Protein 3VP5 (pdb70)

InterPro domains:
  IPR001647 DNA-binding HTH domain, TetR-type [PS50977] (11-71)
  IPR009057 Homedomain-like superfamily [SSF46689] (12-74)
  IPR049443 Tetracyclin repressor YgfC-like, C-terminal domain [PF21626] (85-179)

CATH classification: 1.10.357.10

Sequence (185 aa):
PKSTYFSLSDEKRNRVYDACLNEFQTHSFHEAKIMHIVKALDIPRGSFYQYFEDLKDAYFYVLSQETLEIHDLFFNLLKDNSIEESLDKYKYLLLENLIDSPQYKLYKYRRFLDWTYELERDWKPQSSATVPASENDNPISQVLKSVVHNLVYRLFSENWTEKTFIENYDKEIKLVTEGLLNYITD

Solvent-accessible surface area: 10829 Å² total; per-residue (Å²): 42,83,90,60,2,104,93,26,71,89,141,88,57,70,124,3,30,85,13,0,26,76,8,1,22,74,48,7,50,166,95,4,97,15,114,61,2,12,178,68,6,132,32,100,119,48,23,3,86,101,13,3,124,48,22,63,19,0,5,9,38,1,2,26,63,13,28,71,108,22,34,49,48,16,24,80,28,51,152,125,35,67,72,112,79,0,7,60,87,14,6,108,44,2,28,111,53,2,33,118,27,87,24,39,111,1,10,59,38,54,57,67,68,49,63,163,89,15,62,115,43,38,117,101,93,42,92,76,20,42,52,98,85,42,84,124,32,103,98,13,73,75,15,100,63,32,17,73,67,0,11,96,49,0,2,59,107,100,34,60,74,137,43,0,34,99,28,2,60,134,42,12,124,57,45,62,56,25,109,147,76,104,123,114,130

Nearest PDB structures (foldseek):
  3vp5-assembly1_A-2  TM=1.005E+00  e=3.342E-25  Lactococcus lactis subsp. lactis Il1403
  3vox-assembly2_D  TM=7.957E-01  e=2.455E-20  Lactococcus lactis subsp. lactis Il1403
  3vox-assembly2_C  TM=8.276E-01  e=9.148E-20  Lactococcus lactis subsp. lactis Il1403
  3vok-assembly1_A-2  TM=7.990E-01  e=1.167E-19  Lactococcus lactis subsp. lactis Il1403
  3vox-assembly1_A  TM=7.934E-01  e=2.308E-19  Lactococcus lactis subsp. lactis Il1403

Structure (mmCIF, N/CA/C/O backbone):
data_3VP5
#
_entry.id   3VP5
#
_cell.length_a   48.140
_cell.length_b   51.998
_cell.length_c   87.477
_cell.angle_alpha   90.00
_cell.angle_beta   90.00
_cell.angle_gamma   90.00
#
_symmetry.space_group_name_H-M   'P 2 2 21'
#
loop_
_entity.id
_entity.type
_entity.pdbx_description
1 polymer 'Transcriptional regulator'
2 non-polymer 'PROTOPORPHYRIN IX CONTAINING FE'
3 non-polymer 'CACODYLATE ION'
4 water water
#
loop_
_atom_site.group_PDB
_a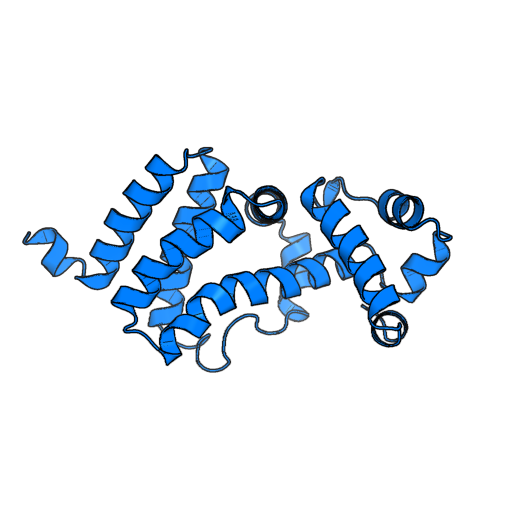tom_site.id
_atom_site.type_symbol
_atom_site.label_atom_id
_atom_site.label_alt_id
_atom_site.label_comp_id
_atom_site.label_asym_id
_atom_site.label_entity_id
_atom_site.label_seq_id
_atom_site.pdbx_PDB_ins_code
_atom_site.Cartn_x
_atom_site.Cartn_y
_atom_site.Cartn_z
_atom_site.occupancy
_atom_site.B_iso_or_equiv
_atom_site.auth_seq_id
_atom_site.auth_comp_id
_atom_site.auth_asym_id
_atom_site.auth_atom_id
_atom_site.pdbx_PDB_model_num
ATOM 1 N N . PRO A 1 2 ? 22.224 26.284 25.739 1.00 44.94 2 PRO A N 1
ATOM 2 C CA . PRO A 1 2 ? 22.826 27.421 26.463 1.00 46.14 2 PRO A CA 1
ATOM 3 C C . PRO A 1 2 ? 24.143 27.761 25.799 1.00 52.05 2 PRO A C 1
ATOM 4 O O . PRO A 1 2 ? 24.590 26.993 24.939 1.00 52.60 2 PRO A O 1
ATOM 8 N N . LYS A 1 3 ? 24.747 28.872 26.197 1.00 50.87 3 LYS A N 1
ATOM 9 C CA . LYS A 1 3 ? 25.972 29.373 25.595 1.00 50.71 3 LYS A CA 1
ATOM 10 C C . LYS A 1 3 ? 27.186 28.777 26.248 1.00 51.10 3 LYS A C 1
ATOM 11 O O . LYS A 1 3 ? 27.112 28.292 27.362 1.00 51.66 3 LYS A O 1
ATOM 17 N 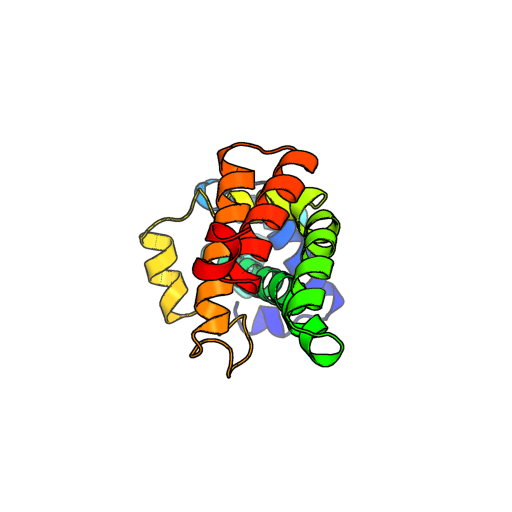N . SER A 1 4 ? 28.314 28.881 25.567 1.00 51.33 4 SER A N 1
ATOM 18 C CA . SER A 1 4 ? 29.579 28.361 26.051 1.00 51.72 4 SER A CA 1
ATOM 19 C C . SER A 1 4 ? 29.886 28.755 27.492 1.00 55.54 4 SER A C 1
ATOM 20 O O . SER A 1 4 ? 30.362 27.923 28.268 1.00 55.85 4 SER A O 1
ATOM 23 N N . THR A 1 5 ? 29.628 30.013 27.851 1.00 45.54 5 THR A N 1
ATOM 24 C CA . THR A 1 5 ? 29.927 30.464 29.219 1.00 50.07 5 THR A CA 1
ATOM 25 C C . THR A 1 5 ? 29.112 29.710 30.281 1.00 46.09 5 THR A C 1
ATOM 26 O O . THR A 1 5 ? 29.581 29.501 31.407 1.00 46.00 5 THR A O 1
ATOM 30 N N . TYR A 1 6 ? 27.897 29.288 29.941 1.00 48.57 6 TYR A N 1
ATOM 31 C CA . TYR A 1 6 ? 27.148 28.437 30.876 1.00 44.62 6 TYR A CA 1
ATOM 32 C C . TYR A 1 6 ? 27.881 27.129 31.126 1.00 46.14 6 TYR A C 1
ATOM 33 O O . TYR A 1 6 ? 28.011 26.675 32.256 1.00 41.05 6 TYR A O 1
ATOM 42 N N . PHE A 1 7 ? 28.333 26.497 30.054 1.00 51.55 7 PHE A N 1
ATOM 43 C CA . PHE A 1 7 ? 29.008 25.215 30.186 1.00 44.78 7 PHE A CA 1
ATOM 44 C C . PHE A 1 7 ? 30.386 25.348 30.822 1.00 50.40 7 PHE A C 1
ATOM 45 O O . PHE A 1 7 ? 30.922 24.370 31.341 1.00 50.01 7 PHE A O 1
ATOM 53 N N . SER A 1 8 ? 30.963 26.552 30.797 1.00 50.21 8 SER A N 1
ATOM 54 C CA . SER A 1 8 ? 32.296 26.698 31.358 1.00 47.94 8 SER A CA 1
ATOM 55 C C . SER A 1 8 ? 32.295 27.055 32.846 1.00 51.03 8 SER A C 1
ATOM 56 O O . SER A 1 8 ? 33.350 27.235 33.452 1.00 55.56 8 SER A O 1
ATOM 59 N N . LEU A 1 9 ? 31.099 27.145 33.419 1.00 45.38 9 LEU A N 1
ATOM 60 C CA . LEU A 1 9 ? 30.923 27.389 34.844 1.00 47.51 9 LEU A CA 1
ATOM 61 C C . LEU A 1 9 ? 31.445 26.184 35.641 1.00 48.25 9 LEU A C 1
ATOM 62 O O . LEU A 1 9 ? 31.509 25.074 35.111 1.00 44.15 9 LEU A O 1
ATOM 67 N N . SER A 1 10 ? 31.794 26.395 36.913 1.00 47.54 10 SER A N 1
ATOM 68 C CA . SER A 1 10 ? 32.189 25.287 37.770 1.00 48.20 10 SER A CA 1
ATOM 69 C C . SER A 1 10 ? 30.947 24.445 37.995 1.00 50.55 10 SER A C 1
ATOM 70 O O . SER A 1 10 ? 29.826 24.969 37.902 1.00 46.33 10 SER A O 1
ATOM 73 N N . ASP A 1 11 ? 31.135 23.151 38.268 1.00 52.42 11 ASP A N 1
ATOM 74 C CA . ASP A 1 11 ? 30.003 22.254 38.525 1.00 47.79 11 ASP A CA 1
ATOM 75 C C . ASP A 1 11 ? 29.048 22.891 39.523 1.00 47.30 11 ASP A C 1
ATOM 76 O O . ASP A 1 11 ? 27.835 22.866 39.348 1.00 50.58 11 ASP A O 1
ATOM 81 N N . GLU A 1 12 ? 29.614 23.490 40.556 1.00 42.57 12 GLU A N 1
ATOM 82 C CA . GLU A 1 12 ? 28.794 23.968 41.666 1.00 44.83 12 GLU A CA 1
ATOM 83 C C . GLU A 1 12 ? 28.003 25.171 41.220 1.00 44.42 12 GLU A C 1
ATOM 84 O O . GLU A 1 12 ? 26.816 25.299 41.531 1.00 41.71 12 GLU A O 1
ATOM 90 N N . LYS A 1 13 ? 28.649 26.044 40.448 1.00 43.13 13 LYS A N 1
ATOM 91 C CA . LYS A 1 13 ? 27.973 27.255 40.013 1.00 42.71 13 LYS A CA 1
ATOM 92 C C . LYS A 1 13 ? 26.971 26.950 38.904 1.00 42.71 13 LYS A C 1
ATOM 93 O O . LYS A 1 13 ? 25.870 27.519 38.864 1.00 38.80 13 LYS A O 1
ATOM 99 N N . ARG A 1 14 ? 27.363 26.054 37.997 1.00 41.17 14 ARG A N 1
ATOM 100 C CA . ARG A 1 14 ? 26.493 25.664 36.900 1.00 41.96 14 ARG A CA 1
ATOM 101 C C . ARG A 1 14 ? 25.276 24.936 37.485 1.00 39.70 14 ARG A C 1
ATOM 102 O O . ARG A 1 14 ? 24.142 25.217 37.100 1.00 36.73 14 ARG A O 1
ATOM 110 N N . ASN A 1 15 ? 25.503 24.028 38.446 1.00 35.09 15 ASN A N 1
ATOM 111 C CA . ASN A 1 15 ? 24.381 23.326 39.076 1.00 40.95 15 ASN A CA 1
ATOM 112 C C . ASN A 1 15 ? 23.400 24.251 39.816 1.00 43.96 15 ASN A C 1
ATOM 113 O O . ASN A 1 15 ? 22.175 24.078 39.716 1.00 35.39 15 ASN A O 1
ATOM 118 N N . ARG A 1 16 ? 23.939 25.244 40.524 1.00 38.96 16 ARG A N 1
ATOM 119 C CA . ARG A 1 16 ? 23.080 26.290 41.108 1.00 34.90 16 ARG A CA 1
ATOM 120 C C . ARG A 1 16 ? 22.216 27.026 40.073 1.00 32.44 16 ARG A C 1
ATOM 121 O O . ARG A 1 16 ? 21.018 27.214 40.295 1.00 34.34 16 ARG A O 1
ATOM 129 N N . VAL A 1 17 ? 22.822 27.441 38.954 1.00 29.27 17 VAL A N 1
ATOM 130 C CA . VAL A 1 17 ? 22.100 28.137 37.905 1.00 33.38 17 VAL A CA 1
ATOM 131 C C . VAL A 1 17 ? 21.037 27.231 37.324 1.00 38.94 17 VAL A C 1
ATOM 132 O O . VAL A 1 17 ? 19.884 27.633 37.144 1.00 35.56 17 VAL A O 1
ATOM 136 N N . TYR A 1 18 ? 21.423 25.983 37.068 1.00 37.10 18 TYR A N 1
ATOM 137 C CA . TYR A 1 18 ? 20.462 25.022 36.529 1.00 33.93 18 TYR A CA 1
ATOM 138 C C . TYR A 1 18 ? 19.272 24.813 37.479 1.00 34.56 18 TYR A C 1
ATOM 139 O O . TYR A 1 18 ? 18.119 24.853 37.042 1.00 36.52 18 TYR A O 1
ATOM 148 N N . ASP A 1 19 ? 19.558 24.602 38.769 1.00 34.07 19 ASP A N 1
ATOM 149 C CA . ASP A 1 19 ? 18.506 24.429 39.780 1.00 41.64 19 ASP A CA 1
ATOM 150 C C . ASP A 1 19 ? 17.515 25.611 39.773 1.00 41.74 19 ASP A C 1
ATOM 151 O O . ASP A 1 19 ? 16.305 25.384 39.924 1.00 36.25 19 ASP A O 1
ATOM 156 N N . ALA A 1 20 ? 18.019 26.855 39.622 1.00 38.47 20 ALA A N 1
ATOM 157 C CA . ALA A 1 20 ? 17.135 28.038 39.673 1.00 32.66 20 ALA A CA 1
ATOM 158 C C . ALA A 1 20 ? 16.260 28.062 38.428 1.00 34.49 20 ALA A C 1
ATOM 159 O O . ALA A 1 20 ? 15.084 28.394 38.508 1.00 34.77 20 ALA A O 1
ATOM 161 N N . CYS A 1 21 ? 16.834 27.676 37.291 1.00 37.67 21 CYS A N 1
ATOM 162 C CA . CYS A 1 21 ? 16.084 27.599 36.042 1.00 35.11 21 CYS A CA 1
ATOM 163 C C . CYS A 1 21 ? 15.060 26.486 36.153 1.00 39.49 21 CYS A C 1
ATOM 164 O O . CYS A 1 21 ? 13.893 26.683 35.847 1.00 33.92 21 CYS A O 1
ATOM 167 N N . LEU A 1 22 ? 15.504 25.313 36.624 1.00 35.09 22 LEU A N 1
ATOM 168 C CA . LEU A 1 22 ? 14.557 24.218 36.867 1.00 36.70 22 LEU A CA 1
ATOM 169 C C . LEU A 1 22 ? 13.445 24.651 37.809 1.00 38.68 22 LEU A C 1
ATOM 170 O O . LEU A 1 22 ? 12.266 24.436 37.533 1.00 40.71 22 LEU A O 1
ATOM 175 N N . ASN A 1 23 ? 13.813 25.271 38.932 1.00 35.03 23 ASN A N 1
ATOM 176 C CA . ASN A 1 23 ? 12.792 25.679 39.859 1.00 36.16 23 ASN A CA 1
ATOM 177 C C . ASN A 1 23 ? 11.781 26.691 39.247 1.00 37.33 23 ASN A C 1
ATOM 178 O O . ASN A 1 23 ? 10.604 26.675 39.579 1.00 40.07 23 ASN A O 1
ATOM 183 N N . GLU A 1 24 ? 12.249 27.583 38.374 1.00 38.12 24 GLU A N 1
ATOM 184 C CA . GLU A 1 24 ? 11.333 28.534 37.738 1.00 30.00 24 GLU A CA 1
ATOM 185 C C . GLU A 1 24 ? 10.332 27.758 36.862 1.00 32.67 24 GLU A C 1
ATOM 186 O O . GLU A 1 24 ? 9.105 27.971 36.905 1.00 37.45 24 GLU A O 1
ATOM 192 N N . PHE A 1 25 ? 10.845 26.791 36.105 1.00 36.27 25 PHE A N 1
ATOM 193 C CA . PHE A 1 25 ? 9.959 26.018 35.259 1.00 36.40 25 PHE A CA 1
ATOM 194 C C . PHE A 1 25 ? 9.076 24.962 35.994 1.00 41.66 25 PHE A C 1
ATOM 195 O O . PHE A 1 25 ? 8.092 24.481 35.417 1.00 42.14 25 PHE A O 1
ATOM 203 N N . GLN A 1 26 ? 9.411 24.603 37.241 1.00 41.50 26 GLN A N 1
ATOM 204 C CA . GLN A 1 26 ? 8.521 23.758 38.052 1.00 43.78 26 GLN A CA 1
ATOM 205 C C . GLN A 1 26 ? 7.350 24.566 38.606 1.00 41.84 26 GLN A C 1
ATOM 206 O O . GLN A 1 26 ? 6.345 24.014 39.030 1.00 42.87 26 GLN A O 1
ATOM 212 N N . THR A 1 27 ? 7.472 25.888 38.597 1.00 37.09 27 THR A N 1
ATOM 213 C CA . THR A 1 27 ? 6.465 26.694 39.259 1.00 47.24 27 THR A CA 1
ATOM 214 C C . THR A 1 27 ? 5.770 27.681 38.322 1.00 41.83 27 THR A C 1
ATOM 215 O O . THR A 1 27 ? 4.862 28.389 38.741 1.00 44.08 27 THR A O 1
ATOM 219 N N . HIS A 1 28 ? 6.175 27.705 37.053 1.00 39.45 28 HIS A N 1
ATOM 220 C CA . HIS A 1 28 ? 5.528 28.579 36.072 1.00 35.26 28 HIS A CA 1
ATOM 221 C C . HIS A 1 28 ? 5.470 27.902 34.724 1.00 35.03 28 HIS A C 1
ATOM 222 O O . HIS A 1 28 ? 6.428 27.249 34.343 1.00 43.53 28 HIS A O 1
ATOM 229 N N . SER A 1 29 ? 4.379 28.081 33.979 1.00 52.73 29 SER A N 1
ATOM 230 C CA . SER A 1 29 ? 4.379 27.727 32.548 1.00 53.44 29 SER A CA 1
ATOM 231 C C . SER A 1 29 ? 5.394 28.597 31.808 1.00 49.33 29 SER A C 1
ATOM 232 O O . SER A 1 29 ? 5.733 29.675 32.280 1.00 49.43 29 SER A O 1
ATOM 235 N N . PHE A 1 30 ? 5.890 28.154 30.657 1.00 47.12 30 PHE A N 1
ATOM 236 C CA . PHE A 1 30 ? 6.827 28.994 29.895 1.00 39.99 30 PHE A CA 1
ATOM 237 C C . PHE A 1 30 ? 6.312 30.413 29.662 1.00 43.78 30 PHE A C 1
ATOM 238 O O . PHE A 1 30 ? 7.075 31.387 29.810 1.00 46.94 30 PHE A O 1
ATOM 246 N N . HIS A 1 31 ? 5.029 30.543 29.336 1.00 42.00 31 HIS A N 1
ATOM 247 C CA . HIS A 1 31 ? 4.472 31.886 29.120 1.00 48.61 31 HIS A CA 1
ATOM 248 C C . HIS A 1 31 ? 4.537 32.751 30.370 1.00 47.04 31 HIS A C 1
ATOM 249 O O . HIS A 1 31 ? 4.622 34.009 30.272 1.00 47.70 31 HIS A O 1
ATOM 256 N N . GLU A 1 32 ? 4.487 32.115 31.539 1.00 51.25 32 GLU A N 1
ATOM 257 C CA . GLU A 1 32 ? 4.477 32.852 32.826 1.00 54.62 32 GLU A CA 1
ATOM 258 C C . GLU A 1 32 ? 5.886 33.052 33.395 1.00 48.87 32 GLU A C 1
ATOM 259 O O . GLU A 1 32 ? 6.100 33.917 34.240 1.00 45.73 32 GLU A O 1
ATOM 265 N N . ALA A 1 33 ? 6.837 32.249 32.932 1.00 44.31 33 ALA A N 1
ATOM 266 C CA . ALA A 1 33 ? 8.206 32.297 33.428 1.00 38.68 33 ALA A CA 1
ATOM 267 C C . ALA A 1 33 ? 8.881 33.598 33.060 1.00 39.58 33 ALA A C 1
ATOM 268 O O . ALA A 1 33 ? 8.573 34.200 32.007 1.00 40.51 33 ALA A O 1
ATOM 270 N N . LYS A 1 34 ? 9.810 34.045 33.909 1.00 40.96 34 LYS A N 1
ATOM 271 C CA . LYS A 1 34 ? 10.531 35.300 33.639 1.00 43.46 34 LYS A CA 1
ATOM 272 C C . LYS A 1 34 ? 12.011 35.167 33.968 1.00 38.59 34 LYS A C 1
ATOM 273 O O . LYS A 1 34 ? 12.353 34.608 34.998 1.00 43.79 34 LYS A O 1
ATOM 279 N N . ILE A 1 35 ? 12.864 35.706 33.101 1.00 43.04 35 ILE A N 1
ATOM 280 C CA . ILE A 1 35 ? 14.276 35.829 33.404 1.00 42.22 35 ILE A CA 1
ATOM 281 C C . ILE A 1 35 ? 14.487 36.544 34.747 1.00 44.49 35 ILE A C 1
ATOM 282 O O . ILE A 1 35 ? 15.302 36.113 35.558 1.00 40.99 35 ILE A O 1
ATOM 287 N N . MET A 1 36 ? 13.791 37.676 34.957 1.00 43.05 36 MET A N 1
ATOM 288 C CA . MET A 1 36 ? 13.893 38.402 36.232 1.00 43.69 36 MET A CA 1
ATOM 289 C C . MET A 1 36 ? 13.730 37.506 37.508 1.00 42.06 36 MET A C 1
ATOM 290 O O . MET A 1 36 ? 14.389 37.757 38.532 1.00 38.85 36 MET A O 1
ATOM 295 N N . HIS A 1 37 ? 12.878 36.481 37.445 1.00 43.40 37 HIS A N 1
ATOM 296 C CA . HIS A 1 37 ? 12.660 35.601 38.598 1.00 41.84 37 HIS A CA 1
ATOM 297 C C . HIS A 1 37 ? 13.928 34.812 38.889 1.00 40.21 37 HIS A C 1
ATOM 298 O O . HIS A 1 37 ? 14.350 34.653 40.030 1.00 40.65 37 HIS A O 1
ATOM 305 N N . ILE A 1 38 ? 14.520 34.292 37.823 1.00 35.58 38 ILE A N 1
ATOM 306 C CA . ILE A 1 38 ? 15.695 33.441 37.947 1.00 31.96 38 ILE A CA 1
ATOM 307 C C . ILE A 1 38 ? 16.917 34.190 38.510 1.00 39.01 38 ILE A C 1
ATOM 308 O O . ILE A 1 38 ? 17.564 33.747 39.462 1.00 39.76 38 ILE A O 1
ATOM 313 N N . VAL A 1 39 ? 17.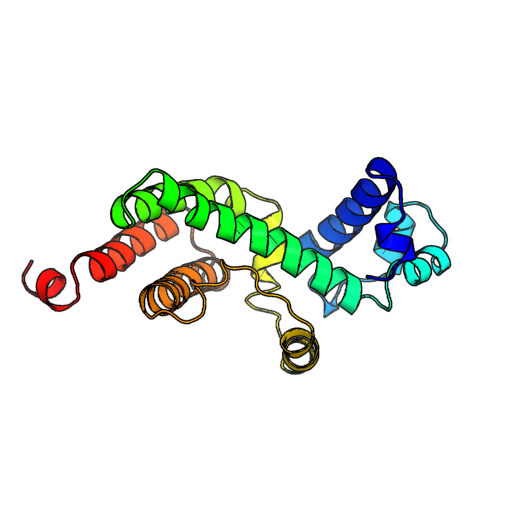206 35.354 37.951 1.00 37.57 39 VAL A N 1
ATOM 314 C CA . VAL A 1 39 ? 18.322 36.154 38.453 1.00 39.13 39 VAL A CA 1
ATOM 315 C C . VAL A 1 39 ? 18.102 36.685 39.885 1.00 38.30 39 VAL A C 1
ATOM 316 O O . VAL A 1 39 ? 19.053 36.851 40.642 1.00 40.44 39 VAL A O 1
ATOM 320 N N . LYS A 1 40 ? 16.860 36.960 40.261 1.00 39.81 40 LYS A N 1
ATOM 321 C CA . LYS A 1 40 ? 16.625 37.395 41.630 1.00 41.24 40 LYS A CA 1
ATOM 322 C C . LYS A 1 40 ? 16.844 36.198 42.584 1.00 41.43 40 LYS A C 1
ATOM 323 O O . LYS A 1 40 ? 17.395 36.367 43.668 1.00 39.01 40 LYS A O 1
ATOM 329 N N . ALA A 1 41 ? 16.412 35.013 42.184 1.00 42.96 41 ALA A N 1
ATOM 330 C CA . ALA A 1 41 ? 16.699 33.814 42.975 1.00 48.26 41 ALA A CA 1
ATOM 331 C C . ALA A 1 41 ? 18.213 33.644 43.157 1.00 44.05 41 ALA A C 1
ATOM 332 O O . ALA A 1 41 ? 18.695 33.408 44.264 1.00 43.23 41 ALA A O 1
ATOM 334 N N . LEU A 1 42 ? 18.958 33.802 42.069 1.00 37.49 42 LEU A N 1
ATOM 335 C CA . LEU A 1 42 ? 20.395 33.588 42.091 1.00 36.69 42 LEU A CA 1
ATOM 336 C C . LEU A 1 42 ? 21.141 34.770 42.666 1.00 42.60 42 LEU A C 1
ATOM 337 O O . LEU A 1 42 ? 22.323 34.654 42.992 1.00 44.14 42 LEU A O 1
ATOM 342 N N . ASP A 1 43 ? 20.447 35.904 42.764 1.00 37.16 43 ASP A N 1
ATOM 343 C CA . ASP A 1 43 ? 21.071 37.159 43.223 1.00 42.66 43 ASP A CA 1
ATOM 344 C C . ASP A 1 43 ? 22.250 37.592 42.324 1.00 49.39 43 ASP A C 1
ATOM 345 O O . ASP A 1 43 ? 23.329 37.922 42.815 1.00 50.62 43 ASP A O 1
ATOM 350 N N . ILE A 1 44 ? 22.017 37.571 41.012 1.00 51.32 44 ILE A N 1
ATOM 351 C CA . ILE A 1 44 ? 23.006 37.985 40.003 1.00 53.24 44 ILE A CA 1
ATOM 352 C C . ILE A 1 44 ? 22.366 39.031 39.114 1.00 53.26 44 ILE A C 1
ATOM 353 O O . ILE A 1 44 ? 21.142 39.072 39.022 1.00 49.34 44 ILE A O 1
ATOM 358 N N . PRO A 1 45 ? 23.185 39.894 38.466 1.00 52.19 45 PRO A N 1
ATOM 359 C CA . PRO A 1 45 ? 22.569 40.894 37.593 1.00 59.95 45 PRO A CA 1
ATOM 360 C C . PRO A 1 45 ? 21.889 40.192 36.428 1.00 54.55 45 PRO A C 1
ATOM 361 O O . PRO A 1 45 ? 22.359 39.122 35.986 1.00 51.95 45 PRO A O 1
ATOM 365 N N . ARG A 1 46 ? 20.776 40.763 35.975 1.00 55.91 46 ARG A N 1
ATOM 366 C CA . ARG A 1 46 ? 20.078 40.282 34.780 1.00 59.22 46 ARG A CA 1
ATOM 367 C C . ARG A 1 46 ? 21.031 39.956 33.625 1.00 56.43 46 ARG A C 1
ATOM 368 O O . ARG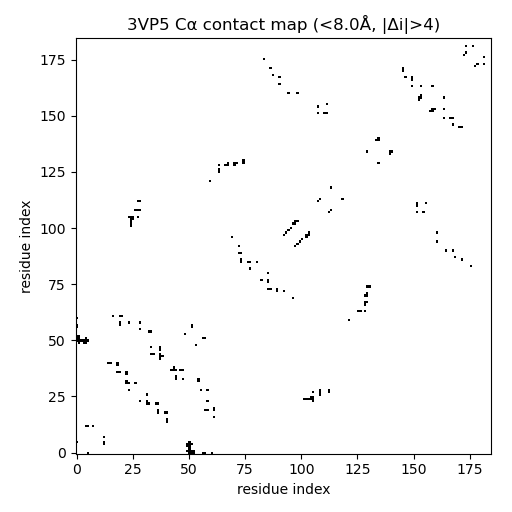 A 1 46 ? 20.900 38.906 32.975 1.00 50.36 46 ARG A O 1
ATOM 376 N N . GLY A 1 47 ? 21.976 40.865 33.377 1.00 57.83 47 GLY A N 1
ATOM 377 C CA . GLY A 1 47 ? 23.009 40.675 32.367 1.00 57.93 47 GLY A CA 1
ATOM 378 C C . GLY A 1 47 ? 23.680 39.308 32.406 1.00 52.47 47 GLY A C 1
ATOM 379 O O . GLY A 1 47 ? 23.908 38.687 31.369 1.00 53.52 47 GLY A O 1
ATOM 380 N N . SER A 1 48 ? 23.991 38.821 33.601 1.00 46.90 48 SER A N 1
ATOM 381 C CA . SER A 1 48 ? 24.580 37.470 33.747 1.00 45.89 48 SER A CA 1
ATOM 382 C C . SER A 1 48 ? 23.775 36.355 33.102 1.00 46.18 48 SER A C 1
ATOM 383 O O . SER A 1 48 ? 24.346 35.372 32.636 1.00 41.79 48 SER A O 1
ATOM 386 N N . PHE A 1 49 ? 22.454 36.485 33.115 1.00 46.55 49 PHE A N 1
ATOM 387 C CA . PHE A 1 49 ? 21.598 35.469 32.538 1.00 45.10 49 PHE A CA 1
ATOM 388 C C . PHE A 1 49 ? 21.939 35.294 31.053 1.00 44.99 49 PHE A C 1
ATOM 389 O O . PHE A 1 49 ? 21.990 34.182 30.535 1.00 41.79 49 PHE A O 1
ATOM 397 N N . TYR A 1 50 ? 22.162 36.407 30.373 1.00 43.82 50 TYR A N 1
ATOM 398 C CA . TYR A 1 50 ? 22.347 36.398 28.922 1.00 42.99 50 TYR A CA 1
ATOM 399 C C . TYR A 1 50 ? 23.750 35.933 28.545 1.00 43.95 50 TYR A C 1
ATOM 400 O O . TYR A 1 50 ? 24.041 35.710 27.387 1.00 48.11 50 TYR A O 1
ATOM 409 N N . GLN A 1 51 ? 24.631 35.823 29.531 1.00 52.22 51 GLN A N 1
ATOM 410 C CA . GLN A 1 51 ? 25.924 35.170 29.333 1.00 55.68 51 GLN A CA 1
ATOM 411 C C . GLN A 1 51 ? 25.794 33.653 29.337 1.00 48.62 51 GLN A C 1
ATOM 412 O O . GLN A 1 51 ? 26.646 32.924 28.794 1.00 49.86 51 GLN A O 1
ATOM 418 N N . TYR A 1 52 ? 24.737 33.174 29.972 1.00 41.94 52 TYR A N 1
ATOM 419 C CA . TYR A 1 52 ? 24.516 31.735 30.022 1.00 43.61 52 TYR A CA 1
ATOM 420 C C . TYR A 1 52 ? 23.550 31.228 28.955 1.00 45.03 52 TYR A C 1
ATOM 421 O O . TYR A 1 52 ? 23.673 30.090 28.492 1.00 45.84 52 TYR A O 1
ATOM 430 N N . PHE A 1 53 ? 22.566 32.051 28.598 1.00 43.84 53 PHE A N 1
ATOM 431 C CA . PHE A 1 53 ? 21.480 31.628 27.709 1.00 44.17 53 PHE A CA 1
ATOM 432 C C . PHE A 1 53 ? 21.153 32.688 26.676 1.00 46.67 53 PHE A C 1
ATOM 433 O O . PHE A 1 53 ? 21.341 33.893 26.943 1.00 46.28 53 PHE A O 1
ATOM 441 N N . GLU A 1 54 ? 20.610 32.284 25.529 1.00 37.98 54 GLU A N 1
ATOM 442 C CA . GLU A 1 54 ? 20.300 33.306 24.528 1.00 44.70 54 GLU A CA 1
ATOM 443 C C . GLU A 1 54 ? 19.101 34.081 25.027 1.00 44.02 54 GLU A C 1
ATOM 444 O O . GLU A 1 54 ? 18.979 35.289 24.813 1.00 48.92 54 GLU A O 1
ATOM 450 N N . ASP A 1 55 ? 18.187 33.358 25.667 1.00 40.62 55 ASP A N 1
ATOM 451 C CA . ASP A 1 55 ? 16.908 33.918 26.053 1.00 46.78 55 ASP A CA 1
ATOM 452 C C . ASP A 1 55 ? 16.249 32.918 26.963 1.00 47.91 55 ASP A C 1
ATOM 453 O O . ASP A 1 55 ? 16.876 31.901 27.316 1.00 44.64 55 ASP A O 1
ATOM 458 N N . LEU A 1 56 ? 14.998 33.167 27.341 1.00 43.56 56 LEU A N 1
ATOM 459 C CA . LEU A 1 56 ? 14.338 32.246 28.285 1.00 39.87 56 LEU A CA 1
ATOM 460 C C . LEU A 1 56 ? 14.140 30.872 27.676 1.00 39.49 56 LEU A C 1
ATOM 461 O O . LEU A 1 56 ? 14.318 29.829 28.350 1.00 36.02 56 LEU A O 1
ATOM 466 N N . LYS A 1 57 ? 13.773 30.890 26.392 1.00 42.55 57 LYS A N 1
ATOM 467 C CA . LYS A 1 57 ? 13.483 29.678 25.633 1.00 40.10 57 LYS A CA 1
ATOM 468 C C . LYS A 1 57 ? 14.666 28.737 25.681 1.00 34.24 57 LYS A C 1
ATOM 469 O O . LYS A 1 57 ? 14.502 27.528 25.786 1.00 36.82 57 LYS A O 1
ATOM 475 N N . ASP A 1 58 ? 15.862 29.293 25.580 1.00 42.11 58 ASP A N 1
ATOM 476 C CA . ASP A 1 58 ? 17.087 28.507 25.620 1.00 45.59 58 ASP A CA 1
ATOM 477 C C . ASP A 1 58 ? 17.178 27.693 26.935 1.00 41.69 58 ASP A C 1
ATOM 478 O O . ASP A 1 58 ? 17.393 26.477 26.929 1.00 35.94 58 ASP A O 1
ATOM 483 N N . ALA A 1 59 ? 16.974 28.376 28.055 1.00 37.84 59 ALA A N 1
ATOM 484 C CA . ALA A 1 59 ? 17.020 27.747 29.359 1.00 35.94 59 ALA A CA 1
ATOM 485 C C . ALA A 1 59 ? 15.906 26.708 29.453 1.00 35.30 59 ALA A C 1
ATOM 486 O O . ALA A 1 59 ? 16.093 25.597 29.976 1.00 33.17 59 ALA A O 1
ATOM 488 N N . TYR A 1 60 ? 14.728 27.064 28.952 1.00 36.37 60 TYR A N 1
ATOM 489 C CA . TYR A 1 60 ? 13.602 26.150 29.038 1.00 37.04 60 TYR A CA 1
ATOM 490 C C . TYR A 1 60 ? 13.882 24.846 28.283 1.00 43.87 60 TYR A C 1
ATOM 491 O O . TYR A 1 60 ? 13.676 23.717 28.791 1.00 33.90 60 TYR A O 1
ATOM 500 N N . PHE A 1 61 ? 14.365 25.001 27.057 1.00 43.44 61 PHE A N 1
ATOM 501 C CA . PHE A 1 61 ? 14.657 23.841 26.235 1.00 37.51 61 PHE A CA 1
ATOM 502 C C . PHE A 1 61 ? 15.736 22.994 26.876 1.00 39.75 61 PHE A C 1
ATOM 503 O O . PHE A 1 61 ? 15.645 21.763 26.860 1.00 38.96 61 PHE A O 1
ATOM 511 N N . TYR A 1 62 ? 16.760 23.647 27.427 1.00 36.44 62 TYR A N 1
ATOM 512 C CA . TYR A 1 62 ? 17.835 22.913 28.077 1.00 39.16 62 TYR A CA 1
ATOM 513 C C . TYR A 1 62 ? 17.330 22.127 29.282 1.00 42.95 62 TYR A C 1
ATOM 514 O O . TYR A 1 62 ? 17.661 20.948 29.427 1.00 41.46 62 TYR A O 1
ATOM 523 N N . VAL A 1 63 ? 16.527 22.769 30.135 1.00 36.61 63 VAL A N 1
ATOM 524 C CA . VAL A 1 63 ? 15.954 22.080 31.291 1.00 37.85 63 VAL A CA 1
ATOM 525 C C . VAL A 1 63 ? 15.088 20.887 30.845 1.00 43.14 63 VAL A C 1
ATOM 526 O O . VAL A 1 63 ? 15.254 19.775 31.356 1.00 37.03 63 VAL A O 1
ATOM 530 N N . LEU A 1 64 ? 14.181 21.128 29.897 1.00 40.86 64 LEU A N 1
ATOM 531 C CA . LEU A 1 64 ? 13.362 20.061 29.331 1.00 37.55 64 LEU A CA 1
ATOM 532 C C . LEU A 1 64 ? 14.202 18.886 28.840 1.00 39.90 64 LEU A C 1
ATOM 533 O O . LEU A 1 64 ? 13.986 17.748 29.268 1.00 41.80 64 LEU A O 1
ATOM 538 N N . SER A 1 65 ? 15.183 19.161 27.988 1.00 39.33 65 SER A N 1
ATOM 539 C CA . SER A 1 65 ? 16.041 18.105 27.459 1.00 48.34 65 SER A CA 1
ATOM 540 C C . SER A 1 65 ? 16.706 17.280 28.578 1.00 45.13 65 SER A C 1
ATOM 541 O O . SER A 1 65 ? 16.762 16.047 28.501 1.00 33.10 65 SER A O 1
ATOM 544 N N . GLN A 1 66 ? 17.184 17.947 29.630 1.00 40.02 66 GLN A N 1
ATOM 545 C CA . GLN A 1 66 ? 17.913 17.239 30.694 1.00 38.76 66 GLN A CA 1
ATOM 546 C C . GLN A 1 66 ? 16.985 16.406 31.566 1.00 41.79 66 GLN A C 1
ATOM 547 O O . GLN A 1 66 ? 17.271 15.213 31.831 1.00 38.60 66 GLN A O 1
ATOM 553 N N . GLU A 1 67 ? 15.869 16.997 32.005 1.00 36.26 67 GLU A N 1
ATOM 554 C CA . GLU A 1 67 ? 14.910 16.222 32.820 1.00 38.27 67 GLU A CA 1
ATOM 555 C C . GLU A 1 67 ? 14.257 15.079 32.033 1.00 39.10 67 GLU A C 1
ATOM 556 O O . GLU A 1 67 ? 13.981 14.008 32.597 1.00 37.36 67 GLU A O 1
ATOM 562 N N . THR A 1 68 ? 14.001 15.289 30.745 1.00 39.20 68 THR A N 1
ATOM 563 C CA . THR A 1 68 ? 13.357 14.246 29.934 1.00 37.37 68 THR A CA 1
ATOM 564 C C . THR A 1 68 ? 14.312 13.075 29.704 1.00 44.95 68 THR A C 1
ATOM 565 O O . THR A 1 68 ? 13.894 11.901 29.683 1.00 41.24 68 THR A O 1
ATOM 569 N N . LEU A 1 69 ? 15.587 13.398 29.530 1.00 43.79 69 LEU A N 1
ATOM 570 C CA . LEU A 1 69 ? 16.609 12.384 29.360 1.00 46.21 69 LEU A CA 1
ATOM 571 C C . LEU A 1 69 ? 16.591 11.463 30.588 1.00 49.42 69 LEU A C 1
ATOM 572 O O . LEU A 1 69 ? 16.594 10.214 30.477 1.00 49.44 69 LEU A O 1
ATOM 577 N N . GLU A 1 70 ? 16.540 12.088 31.756 1.00 43.83 70 GLU A N 1
ATOM 578 C CA . GLU A 1 70 ? 16.449 11.384 33.029 1.00 48.41 70 GLU A CA 1
ATOM 579 C C . GLU A 1 70 ? 15.204 10.518 33.170 1.00 42.33 70 GLU A C 1
ATOM 580 O O . GLU A 1 70 ? 15.312 9.346 33.536 1.00 45.09 70 GLU A O 1
ATOM 586 N N . ILE A 1 71 ? 14.031 11.088 32.885 1.00 39.67 71 ILE A N 1
ATOM 587 C CA . ILE A 1 71 ? 12.784 10.333 33.029 1.00 41.28 71 ILE A CA 1
ATOM 588 C C . ILE A 1 71 ? 12.707 9.170 32.022 1.00 38.33 71 ILE A C 1
ATOM 589 O O . ILE A 1 71 ? 12.069 8.142 32.287 1.00 39.36 71 ILE A O 1
ATOM 594 N N . HIS A 1 72 ? 13.380 9.336 30.891 1.00 42.23 72 HIS A N 1
ATOM 595 C CA . HIS A 1 72 ? 13.484 8.277 29.884 1.00 40.20 72 HIS A CA 1
ATOM 596 C C . HIS A 1 72 ? 14.463 7.200 30.279 1.00 43.20 72 HIS A C 1
ATOM 597 O O . HIS A 1 72 ? 14.172 5.989 30.151 1.00 40.83 72 HIS A O 1
ATOM 604 N N . ASP A 1 73 ? 15.630 7.639 30.730 1.00 42.42 73 ASP A N 1
ATOM 605 C CA . ASP A 1 73 ? 16.631 6.721 31.231 1.00 45.87 73 ASP A CA 1
ATOM 606 C C . ASP A 1 73 ? 16.101 5.882 32.366 1.00 46.21 73 ASP A C 1
ATOM 607 O O . ASP A 1 73 ? 16.557 4.739 32.546 1.00 47.14 73 ASP A O 1
ATOM 612 N N . LEU A 1 74 ? 15.131 6.414 33.115 1.00 45.33 74 LEU A N 1
ATOM 613 C CA . LEU A 1 74 ? 14.502 5.640 34.192 1.00 46.19 74 LEU A CA 1
ATOM 614 C C . LEU A 1 74 ? 13.898 4.326 33.659 1.00 48.89 74 LEU A C 1
ATOM 615 O O . LEU A 1 74 ? 13.877 3.294 34.348 1.00 50.32 74 LEU A O 1
ATOM 620 N N . PHE A 1 75 ? 13.398 4.385 32.432 1.00 50.16 75 PHE A N 1
ATOM 621 C CA . PHE A 1 75 ? 12.892 3.219 31.757 1.00 52.02 75 PHE A CA 1
ATOM 622 C C . PHE A 1 75 ? 13.998 2.463 31.024 1.00 50.58 75 PHE A C 1
ATOM 623 O O . PHE A 1 75 ? 14.234 1.303 31.297 1.00 50.97 75 PHE A O 1
ATOM 631 N N . PHE A 1 76 ? 14.676 3.141 30.103 1.00 50.33 76 PHE A N 1
ATOM 632 C CA . PHE A 1 76 ? 15.673 2.508 29.262 1.00 53.13 76 PHE A CA 1
ATOM 633 C C . PHE A 1 76 ? 16.814 1.840 30.003 1.00 56.08 76 PHE A C 1
ATOM 634 O O . PHE A 1 76 ? 17.293 0.795 29.564 1.00 57.74 76 PHE A O 1
ATOM 642 N N . ASN A 1 77 ? 17.224 2.392 31.139 1.00 52.44 77 ASN A N 1
ATOM 643 C CA . ASN A 1 77 ? 18.177 1.666 31.999 1.00 57.98 77 ASN A CA 1
ATOM 644 C C . ASN A 1 77 ? 17.716 0.305 32.521 1.00 59.01 77 ASN A C 1
ATOM 645 O O . ASN A 1 77 ? 18.551 -0.554 32.814 1.00 63.06 77 ASN A O 1
ATOM 650 N N . LEU A 1 78 ? 16.412 0.108 32.685 1.00 60.56 78 LEU A N 1
ATOM 651 C CA . LEU A 1 78 ? 15.912 -1.207 33.140 1.00 59.78 78 LEU A CA 1
ATOM 652 C C . LEU A 1 78 ? 16.140 -2.332 32.106 1.00 66.50 78 LEU A C 1
ATOM 653 O O . LEU A 1 78 ? 16.283 -3.524 32.468 1.00 67.37 78 LEU A O 1
ATOM 658 N N . LEU A 1 79 ? 16.184 -1.964 30.825 1.00 64.88 79 LEU A N 1
ATOM 659 C CA . LEU A 1 79 ? 16.259 -2.966 29.749 1.00 62.39 79 LEU A CA 1
ATOM 660 C C . LEU A 1 79 ? 17.595 -3.700 29.699 1.00 69.16 79 LEU A C 1
ATOM 661 O O . LEU A 1 79 ? 17.734 -4.736 29.040 1.00 72.24 79 LEU A O 1
ATOM 666 N N . LYS A 1 80 ? 18.582 -3.165 30.398 1.00 73.74 80 LYS A N 1
ATOM 667 C CA . LYS A 1 80 ? 19.866 -3.827 30.493 1.00 74.18 80 LYS A CA 1
ATOM 668 C C . LYS A 1 80 ? 19.762 -5.009 31.440 1.00 76.41 80 LYS A C 1
ATOM 669 O O . LYS A 1 80 ? 20.449 -6.013 31.259 1.00 76.31 80 LYS A O 1
ATOM 675 N N . ASP A 1 81 ? 18.889 -4.900 32.441 1.00 76.67 81 ASP A N 1
ATOM 676 C CA . ASP A 1 81 ? 18.829 -5.913 33.501 1.00 75.41 81 ASP A CA 1
ATOM 677 C C . ASP A 1 81 ? 17.466 -6.572 33.684 1.00 63.15 81 ASP A C 1
ATOM 678 O O . ASP A 1 81 ? 17.271 -7.257 34.672 1.00 65.74 81 ASP A O 1
ATOM 683 N N . ASN A 1 82 ? 16.523 -6.327 32.775 1.00 63.37 82 ASN A N 1
ATOM 684 C CA . ASN A 1 82 ? 15.145 -6.821 32.895 1.00 65.51 82 ASN A CA 1
ATOM 685 C C . ASN A 1 82 ? 14.494 -7.104 31.535 1.00 68.32 82 ASN A C 1
ATOM 686 O O . ASN A 1 82 ? 14.849 -6.485 30.523 1.00 56.72 82 ASN A O 1
ATOM 691 N N . SER A 1 83 ? 13.541 -8.039 31.507 1.00 70.99 83 SER A N 1
ATOM 692 C CA . SER A 1 83 ? 12.692 -8.186 30.325 1.00 66.13 83 SER A CA 1
ATOM 693 C C . SER A 1 83 ? 11.976 -6.864 30.083 1.00 61.59 83 SER A C 1
ATOM 694 O O . SER A 1 83 ? 11.809 -6.076 31.018 1.00 56.69 83 SER A O 1
ATOM 697 N N . ILE A 1 84 ? 11.539 -6.612 28.851 1.00 59.49 84 ILE A N 1
ATOM 698 C CA . ILE A 1 84 ? 10.818 -5.349 28.561 1.00 58.94 84 ILE A CA 1
ATOM 699 C C . ILE A 1 84 ? 9.528 -5.313 29.389 1.00 53.07 84 ILE A C 1
ATOM 700 O O . ILE A 1 84 ? 9.188 -4.295 29.977 1.00 50.00 84 ILE A O 1
ATOM 705 N N . GLU A 1 85 ? 8.857 -6.476 29.458 1.00 58.08 85 GLU A N 1
ATOM 706 C CA . GLU A 1 85 ? 7.663 -6.704 30.280 1.00 52.93 85 GLU A CA 1
ATOM 707 C C . GLU A 1 85 ? 7.832 -6.239 31.732 1.00 57.84 85 GLU A C 1
ATOM 708 O O . GLU A 1 85 ? 7.011 -5.474 32.280 1.00 54.30 85 GLU A O 1
ATOM 714 N N . GLU A 1 86 ? 8.918 -6.679 32.346 1.00 54.99 86 GLU A N 1
ATOM 715 C CA . GLU A 1 86 ? 9.150 -6.401 33.752 1.00 52.95 86 GLU A CA 1
ATOM 716 C C . GLU A 1 86 ? 9.683 -4.977 33.934 1.00 53.00 86 GLU A C 1
ATOM 717 O O . GLU A 1 86 ? 9.347 -4.318 34.925 1.00 54.18 86 GLU A O 1
ATOM 723 N N . SER A 1 87 ? 10.518 -4.518 32.997 1.00 51.44 87 SER A N 1
ATOM 724 C CA . SER A 1 87 ? 10.947 -3.103 32.981 1.00 49.45 87 SER A CA 1
ATOM 725 C C . SER A 1 87 ? 9.747 -2.144 32.979 1.00 43.03 87 SER A C 1
ATOM 726 O O . SER A 1 87 ? 9.702 -1.197 33.766 1.00 47.34 8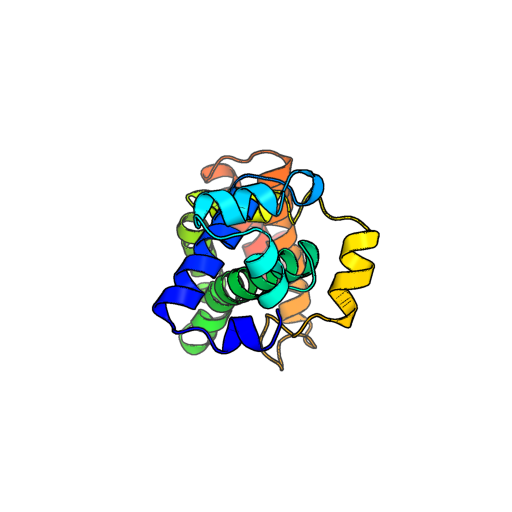7 SER A O 1
ATOM 729 N N . LEU A 1 88 ? 8.747 -2.429 32.163 1.00 48.42 88 LEU A N 1
ATOM 730 C CA . LEU A 1 88 ? 7.520 -1.628 32.145 1.00 45.65 88 LEU A CA 1
ATOM 731 C C . LEU A 1 88 ? 6.800 -1.654 33.505 1.00 52.94 88 LEU A C 1
ATOM 732 O O . LEU A 1 88 ? 6.320 -0.621 33.997 1.00 53.28 88 LEU A O 1
ATOM 737 N N . ASP A 1 89 ? 6.742 -2.827 34.136 1.00 51.92 89 ASP A N 1
ATOM 738 C CA . ASP A 1 89 ? 6.065 -2.909 35.423 1.00 54.82 89 ASP A CA 1
ATOM 739 C C . ASP A 1 89 ? 6.812 -2.142 36.500 1.00 56.15 89 ASP A C 1
ATOM 740 O O . ASP A 1 89 ? 6.187 -1.535 37.358 1.00 63.13 89 ASP A O 1
ATOM 745 N N . LYS A 1 90 ? 8.141 -2.185 36.443 1.00 55.13 90 LYS A N 1
ATOM 746 C CA . LYS A 1 90 ? 8.989 -1.440 37.377 1.00 59.42 90 LYS A CA 1
ATOM 747 C C . LYS A 1 90 ? 8.929 0.076 37.124 1.00 55.52 90 LYS A C 1
ATOM 748 O O . LYS A 1 90 ? 9.111 0.906 38.031 1.00 47.98 90 LYS A O 1
ATOM 754 N N . TYR A 1 91 ? 8.713 0.432 35.871 1.00 56.28 91 TYR A N 1
ATOM 755 C CA . TYR A 1 91 ? 8.776 1.826 35.479 1.00 52.73 91 TYR A CA 1
ATOM 756 C C . TYR A 1 91 ? 7.599 2.584 36.048 1.00 49.87 91 TYR A C 1
ATOM 757 O O . TYR A 1 91 ? 7.692 3.766 36.376 1.00 47.06 91 TYR A O 1
ATOM 766 N N . LYS A 1 92 ? 6.480 1.877 36.128 1.00 45.80 92 LYS A N 1
ATOM 767 C CA . LYS A 1 92 ? 5.260 2.372 36.729 1.00 44.92 92 LYS A CA 1
ATOM 768 C C . LYS A 1 92 ? 5.566 3.025 38.096 1.00 50.89 92 LYS A C 1
ATOM 769 O O . LYS A 1 92 ? 5.138 4.150 38.372 1.00 46.76 92 LYS A O 1
ATOM 775 N N . TYR A 1 93 ? 6.337 2.322 38.921 1.00 52.42 93 TYR A N 1
ATOM 776 C CA . TYR A 1 93 ? 6.680 2.789 40.271 1.00 55.90 93 TYR A CA 1
ATOM 777 C C . TYR A 1 93 ? 7.781 3.843 40.241 1.00 53.89 93 TYR A C 1
ATOM 778 O O . TYR A 1 93 ? 7.814 4.695 41.105 1.00 49.11 93 TYR A O 1
ATOM 787 N N . LEU A 1 94 ? 8.688 3.792 39.268 1.00 49.60 94 LEU A N 1
ATOM 788 C CA . LEU A 1 94 ? 9.686 4.864 39.187 1.00 45.99 94 LEU A CA 1
ATOM 789 C C . LEU A 1 94 ? 8.961 6.154 38.821 1.00 52.46 94 LEU A C 1
ATOM 790 O O . LEU A 1 94 ? 9.348 7.223 39.270 1.00 47.43 94 LEU A O 1
ATOM 795 N N . LEU A 1 95 ? 7.875 6.032 38.061 1.00 46.36 95 LEU A N 1
ATOM 796 C CA . LEU A 1 95 ? 7.057 7.190 37.703 1.00 41.69 95 LEU A CA 1
ATOM 797 C C . LEU A 1 95 ? 6.331 7.767 38.909 1.00 49.40 95 LEU A C 1
ATOM 798 O O . LEU A 1 95 ? 6.268 8.987 39.044 1.00 49.19 95 LEU A O 1
ATOM 803 N N . LEU A 1 96 ? 5.784 6.908 39.769 1.00 49.88 96 LEU A N 1
ATOM 804 C CA . LEU A 1 96 ? 5.209 7.382 41.034 1.00 58.88 9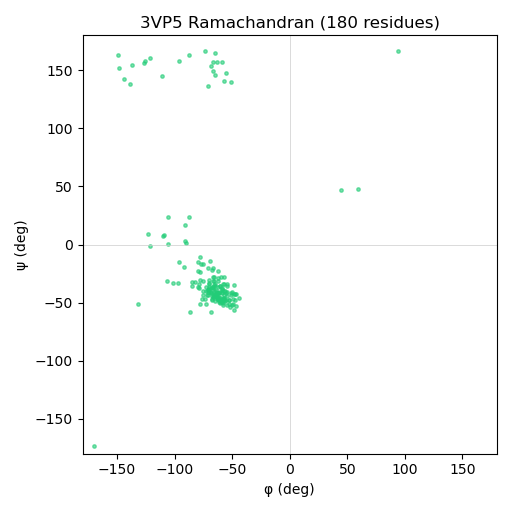6 LEU A CA 1
ATOM 805 C C . LEU A 1 96 ? 6.156 8.278 41.831 1.00 56.35 96 LEU A C 1
ATOM 806 O O . LEU A 1 96 ? 5.748 9.299 42.391 1.00 51.83 96 LEU A O 1
ATOM 811 N N . GLU A 1 97 ? 7.417 7.867 41.900 1.00 57.35 97 GLU A N 1
ATOM 812 C CA . GLU A 1 97 ? 8.397 8.525 42.747 1.00 61.74 97 GLU A CA 1
ATOM 813 C C . GLU A 1 97 ? 8.986 9.703 42.016 1.00 63.45 97 GLU A C 1
ATOM 814 O O . GLU A 1 97 ? 9.326 10.697 42.639 1.00 61.23 97 GLU A O 1
ATOM 820 N N . ASN A 1 98 ? 9.156 9.575 40.701 1.00 56.23 98 ASN A N 1
ATOM 821 C CA . ASN A 1 98 ? 9.890 10.616 39.971 1.00 58.54 98 ASN A CA 1
ATOM 822 C C . ASN A 1 98 ? 9.048 11.559 39.118 1.00 54.77 98 ASN A C 1
ATOM 823 O O . ASN A 1 98 ? 9.596 12.452 38.468 1.00 58.19 98 ASN A O 1
ATOM 828 N N . LEU A 1 99 ? 7.729 11.366 39.117 1.00 48.51 99 LEU A N 1
ATOM 829 C CA . LEU A 1 99 ? 6.850 12.203 38.290 1.00 48.47 99 LEU A CA 1
ATOM 830 C C . LEU A 1 99 ? 5.655 12.729 39.063 1.00 51.11 99 LEU A C 1
ATOM 831 O O . LEU A 1 99 ? 5.377 13.915 39.038 1.00 53.55 99 LEU A O 1
ATOM 836 N N . ILE A 1 100 ? 4.949 11.833 39.735 1.00 51.21 100 ILE A N 1
ATOM 837 C CA . ILE A 1 100 ? 3.722 12.187 40.440 1.00 55.24 100 ILE A CA 1
ATOM 838 C C . ILE A 1 100 ? 4.015 12.891 41.776 1.00 57.30 100 ILE A C 1
ATOM 839 O O . ILE A 1 100 ? 3.495 13.967 42.048 1.00 60.35 100 ILE A O 1
ATOM 844 N N . ASP A 1 101 ? 4.875 12.290 42.589 1.00 50.60 101 ASP A N 1
ATOM 845 C CA . ASP A 1 101 ? 5.211 12.836 43.902 1.00 44.76 101 ASP A CA 1
ATOM 846 C C . ASP A 1 101 ? 6.376 13.843 43.836 1.00 64.56 101 ASP A C 1
ATOM 847 O O . ASP A 1 101 ? 7.054 14.102 44.834 1.00 78.43 101 ASP A O 1
ATOM 852 N N . SER A 1 102 ? 6.582 14.445 42.670 1.00 62.12 102 SER A N 1
ATOM 853 C CA . SER A 1 102 ? 7.813 15.171 42.408 1.00 56.20 102 SER A CA 1
ATOM 854 C C . SER A 1 102 ? 7.509 16.620 42.064 1.00 52.92 102 SER A C 1
ATOM 855 O O . SER A 1 102 ? 6.389 16.959 41.697 1.00 50.46 102 SER A O 1
ATOM 858 N N . PRO A 1 103 ? 8.510 17.494 42.195 1.00 56.66 103 PRO A N 1
ATOM 859 C CA . PRO A 1 103 ? 8.354 18.836 41.617 1.00 50.46 103 PRO A CA 1
ATOM 860 C C . PRO A 1 103 ? 8.195 18.772 40.076 1.00 41.27 103 PRO A C 1
ATOM 861 O O . PRO A 1 103 ? 7.649 19.715 39.484 1.00 44.33 103 PRO A O 1
ATOM 865 N N . GLN A 1 104 ? 8.660 17.690 39.448 1.00 38.14 104 GLN A N 1
ATOM 866 C CA . GLN A 1 104 ? 8.540 17.520 37.988 1.00 37.65 104 GLN A CA 1
ATOM 867 C C . GLN A 1 104 ? 7.107 17.358 37.507 1.00 43.08 104 GLN A C 1
ATOM 868 O O . GLN A 1 104 ? 6.839 17.561 36.317 1.00 49.72 104 GLN A O 1
ATOM 874 N N . TYR A 1 105 ? 6.198 16.979 38.406 1.00 42.83 105 TYR A N 1
ATOM 875 C CA . TYR A 1 105 ? 4.776 16.936 38.054 1.00 45.37 105 TYR A CA 1
ATOM 876 C C . TYR A 1 105 ? 4.367 18.228 37.333 1.00 48.85 105 TYR A C 1
ATOM 877 O O . TYR A 1 105 ? 3.840 18.196 36.213 1.00 43.17 105 TYR A O 1
ATOM 886 N N . LYS A 1 106 ? 4.664 19.365 37.954 1.00 46.40 106 LYS A N 1
ATOM 887 C CA . LYS A 1 106 ? 4.336 20.646 37.340 1.00 43.75 106 LYS A CA 1
ATOM 888 C C . LYS A 1 106 ? 5.153 20.958 36.075 1.00 40.48 106 LYS A C 1
ATOM 889 O O . LYS A 1 106 ? 4.592 21.378 35.076 1.00 42.35 106 LYS A O 1
ATOM 895 N N . LEU A 1 107 ? 6.460 20.719 36.098 1.00 37.43 107 LEU A N 1
ATOM 896 C CA . LEU A 1 107 ? 7.261 20.851 34.892 1.00 41.23 107 LEU A CA 1
ATOM 897 C C . LEU A 1 107 ? 6.632 20.079 33.706 1.00 44.92 107 LEU A C 1
ATOM 898 O O . LEU A 1 107 ? 6.580 20.572 32.575 1.00 42.06 107 LEU A O 1
ATOM 903 N N . TYR A 1 108 ? 6.120 18.884 33.970 1.00 40.23 108 TYR A N 1
ATOM 904 C CA . TYR A 1 108 ? 5.645 18.056 32.860 1.00 42.98 108 TYR A CA 1
ATOM 905 C C . TYR A 1 108 ? 4.227 18.381 32.443 1.00 43.38 108 TYR A C 1
ATOM 906 O O . TYR A 1 108 ? 3.909 18.329 31.251 1.00 49.53 108 TYR A O 1
ATOM 915 N N . LYS A 1 109 ? 3.406 18.792 33.403 1.00 39.18 109 LYS A N 1
ATOM 916 C CA . LYS A 1 109 ? 2.070 19.258 33.100 1.00 43.83 109 LYS A CA 1
ATOM 917 C C . LYS A 1 109 ? 2.143 20.458 32.103 1.00 48.34 109 LYS A C 1
ATOM 918 O O . LYS A 1 109 ? 1.446 20.474 31.094 1.00 43.68 109 LYS A O 1
ATOM 924 N N . TYR A 1 110 ? 3.015 21.431 32.365 1.00 44.47 110 TYR A N 1
ATOM 925 C CA . TYR A 1 110 ? 3.149 22.566 31.436 1.00 44.51 110 TYR A CA 1
ATOM 926 C C . TYR A 1 110 ? 3.641 22.111 30.060 1.00 46.12 110 TYR A C 1
ATOM 927 O O . TYR A 1 110 ? 3.134 22.581 29.028 1.00 45.66 110 TYR A O 1
ATOM 936 N N A ARG A 1 111 ? 4.612 21.194 30.042 0.50 45.29 111 ARG A N 1
ATOM 937 N N B ARG A 1 111 ? 4.612 21.197 30.041 0.50 45.31 111 ARG A N 1
ATOM 938 C CA A ARG A 1 111 ? 5.158 20.665 28.783 0.50 47.32 111 ARG A CA 1
ATOM 939 C CA B ARG A 1 111 ? 5.147 20.674 28.778 0.50 47.35 111 ARG A CA 1
ATOM 940 C C A ARG A 1 111 ? 4.096 19.956 27.947 0.50 50.27 111 ARG A C 1
ATOM 941 C C B ARG A 1 111 ? 4.074 19.979 27.947 0.50 50.28 111 ARG A C 1
ATOM 942 O O A ARG A 1 111 ? 4.066 20.073 26.702 0.50 50.74 111 ARG A O 1
ATOM 943 O O B ARG A 1 111 ? 4.020 20.123 26.708 0.50 50.89 111 ARG A O 1
ATOM 958 N N . PHE A 1 112 ? 3.236 19.213 28.639 1.00 41.37 112 PHE A N 1
ATOM 959 C CA . PHE A 1 112 ? 2.205 18.414 28.000 1.00 43.41 112 PHE A CA 1
ATOM 960 C C . PHE A 1 112 ? 0.987 19.237 27.550 1.00 49.32 112 PHE A C 1
ATOM 961 O O . PHE A 1 112 ? 0.416 18.999 26.471 1.00 54.46 112 PHE A O 1
ATOM 969 N N . LEU A 1 113 ? 0.615 20.224 28.357 1.00 45.44 113 LEU A N 1
ATOM 970 C CA . LEU A 1 113 ? -0.646 20.937 28.171 1.00 44.82 113 LEU A CA 1
ATOM 971 C C . LEU A 1 113 ? -0.446 22.338 27.609 1.00 54.45 113 LEU A C 1
ATOM 972 O O . LEU A 1 113 ? -1.310 22.860 26.887 1.00 62.70 113 LEU A O 1
ATOM 977 N N . ASP A 1 114 ? 0.689 22.945 27.954 1.00 51.14 114 ASP A N 1
ATOM 978 C CA . ASP A 1 114 ? 0.950 24.334 27.578 1.00 50.28 114 ASP A CA 1
ATOM 979 C C . ASP A 1 114 ? 1.975 24.504 26.445 1.00 48.66 114 ASP A C 1
ATOM 980 O O . ASP A 1 114 ? 2.624 25.555 26.333 1.00 60.79 114 ASP A O 1
ATOM 985 N N . TRP A 1 115 ? 2.149 23.490 25.618 1.00 51.41 115 TRP A N 1
ATOM 986 C CA . TRP A 1 115 ? 2.996 23.624 24.442 1.00 60.85 115 TRP A CA 1
ATOM 987 C C . TRP A 1 115 ? 2.291 24.476 23.358 1.00 65.54 115 TRP A C 1
ATOM 988 O O . TRP A 1 115 ? 1.089 24.749 23.449 1.00 68.63 115 TRP A O 1
ATOM 999 N N . THR A 1 116 ? 3.049 24.904 22.345 1.00 62.93 116 THR A N 1
ATOM 1000 C CA . THR A 1 116 ? 2.511 25.653 21.223 1.00 65.40 116 THR A CA 1
ATOM 1001 C C . THR A 1 116 ? 3.314 25.348 19.962 1.00 65.95 116 THR A C 1
ATOM 1002 O O . THR A 1 116 ? 4.454 24.877 20.036 1.00 62.70 116 THR A O 1
ATOM 1006 N N . TYR A 1 117 ? 2.738 25.683 18.809 1.00 66.78 117 TYR A N 1
ATOM 1007 C CA . TYR A 1 117 ? 3.432 25.534 17.537 1.00 71.85 117 TYR A CA 1
ATOM 1008 C C . TYR A 1 117 ? 4.726 26.352 17.550 1.00 79.56 117 TYR A C 1
ATOM 1009 O O . TYR A 1 117 ? 5.750 25.905 17.039 1.00 64.08 117 TYR A O 1
ATOM 1018 N N . GLU A 1 118 ? 4.682 27.534 18.163 1.00 65.37 118 GLU A N 1
ATOM 1019 C CA . GLU A 1 118 ? 5.866 28.383 18.249 1.00 65.86 118 GLU A CA 1
ATOM 1020 C C . GLU A 1 118 ? 7.023 27.711 18.988 1.00 64.56 118 GLU A C 1
ATOM 1021 O O . GLU A 1 118 ? 8.174 27.778 18.547 1.00 63.48 118 GLU A O 1
ATOM 1027 N N . LEU A 1 119 ? 6.711 27.104 20.130 1.00 59.42 119 LEU A N 1
ATOM 1028 C CA . LEU A 1 119 ? 7.676 26.291 20.869 1.00 62.62 119 LEU A CA 1
ATOM 1029 C C . LEU A 1 119 ? 8.160 25.094 20.046 1.00 65.98 119 LEU A C 1
ATOM 1030 O O . LEU A 1 119 ? 9.361 24.838 19.964 1.00 56.23 119 LEU A O 1
ATOM 1035 N N . GLU A 1 120 ? 7.228 24.373 19.436 1.00 56.58 120 GLU A N 1
ATOM 1036 C CA . GLU A 1 120 ? 7.603 23.171 18.682 1.00 61.43 120 GLU A CA 1
ATOM 1037 C C . GLU A 1 120 ? 8.536 23.509 17.509 1.00 63.22 120 GLU A C 1
ATOM 1038 O O . GLU A 1 120 ? 9.549 22.833 17.277 1.00 65.47 120 GLU A O 1
ATOM 1044 N N . ARG A 1 121 ? 8.160 24.558 16.783 1.00 65.56 121 ARG A N 1
ATOM 1045 C CA . ARG A 1 121 ? 8.931 25.128 15.681 1.00 71.39 121 ARG A CA 1
ATOM 1046 C C . ARG A 1 121 ? 10.398 25.369 16.057 1.00 69.93 121 ARG A C 1
ATOM 1047 O O . ARG A 1 121 ? 11.305 25.014 15.302 1.00 69.81 121 ARG A O 1
ATOM 1055 N N . ASP A 1 122 ? 10.625 25.970 17.223 1.00 63.37 122 ASP A N 1
ATOM 1056 C CA . ASP A 1 122 ? 11.974 26.264 17.681 1.00 69.87 122 ASP A CA 1
ATOM 1057 C C . ASP A 1 122 ? 12.641 25.076 18.342 1.00 65.81 122 ASP A C 1
ATOM 1058 O O . ASP A 1 122 ? 13.859 24.938 18.270 1.00 66.74 122 ASP A O 1
ATOM 1063 N N . TRP A 1 123 ? 11.839 24.246 19.008 1.00 66.51 123 TRP A N 1
ATOM 1064 C CA . TRP A 1 123 ? 12.334 23.058 19.718 1.00 56.74 123 TRP A CA 1
ATOM 1065 C C . TRP A 1 123 ? 12.849 21.997 18.778 1.00 60.51 123 TRP A C 1
ATOM 1066 O O . TRP A 1 123 ? 13.997 21.576 18.881 1.00 63.83 123 TRP A O 1
ATOM 1077 N N . LYS A 1 124 ? 11.981 21.542 17.885 1.00 59.42 124 LYS A N 1
ATOM 1078 C CA . LYS A 1 124 ? 12.284 20.379 17.069 1.00 66.97 124 LYS A CA 1
ATOM 1079 C C . LYS A 1 124 ? 13.656 20.421 16.357 1.00 73.14 124 LYS A C 1
ATOM 1080 O O . LYS A 1 124 ? 14.447 19.490 16.528 1.00 78.48 124 LYS A O 1
ATOM 1086 N N . PRO A 1 125 ? 13.966 21.507 15.610 1.00 75.66 125 PRO A N 1
ATOM 1087 C CA . PRO A 1 125 ? 15.232 21.535 14.860 1.00 79.77 125 PRO A CA 1
ATOM 1088 C C . PRO A 1 125 ? 16.496 21.597 15.727 1.00 77.07 125 PRO A C 1
ATOM 1089 O O . PRO A 1 125 ? 17.576 21.229 15.253 1.00 79.72 125 PRO A O 1
ATOM 1093 N N . GLN A 1 126 ? 16.364 22.061 16.964 1.00 76.30 126 GLN A N 1
ATOM 1094 C CA . GLN A 1 126 ? 17.524 22.264 17.840 1.00 81.16 126 GLN A CA 1
ATOM 1095 C C . GLN A 1 126 ? 17.752 21.071 18.766 1.00 87.44 126 GLN A C 1
ATOM 1096 O O . GLN A 1 126 ? 18.829 20.918 19.349 1.00 89.29 126 GLN A O 1
ATOM 1102 N N . SER A 1 127 ? 16.732 20.221 18.869 1.00 114.25 127 SER A N 1
ATOM 1103 C CA . SER A 1 127 ? 16.704 19.124 19.832 1.00 109.13 127 SER A CA 1
ATOM 1104 C C . SER A 1 127 ? 17.679 18.004 19.500 1.00 110.98 127 SER A C 1
ATOM 1105 O O . SER A 1 127 ? 17.813 17.600 18.343 1.00 114.36 127 SER A O 1
ATOM 1108 N N . SER A 1 128 ? 18.373 17.524 20.526 1.00 109.43 128 SER A N 1
ATOM 1109 C CA . SER A 1 128 ? 19.130 16.286 20.426 1.00 108.96 128 SER A CA 1
ATOM 1110 C C . SER A 1 128 ? 18.252 15.173 20.992 1.00 106.06 128 SER A C 1
ATOM 1111 O O . SER A 1 128 ? 17.321 15.438 21.753 1.00 102.58 128 SER A O 1
ATOM 1114 N N . ALA A 1 129 ? 18.529 13.936 20.603 1.00 107.32 129 ALA A N 1
ATOM 1115 C CA . ALA A 1 129 ? 17.749 12.808 21.087 1.00 106.09 129 ALA A CA 1
ATOM 1116 C C . ALA A 1 129 ? 17.768 12.744 22.616 1.00 104.34 129 ALA A C 1
ATOM 1117 O O . ALA A 1 129 ? 18.790 13.027 23.244 1.00 104.52 129 ALA A O 1
ATOM 1119 N N . THR A 1 130 ? 16.627 12.405 23.212 1.00 102.58 130 THR A N 1
ATOM 1120 C CA . THR A 1 130 ? 16.578 12.112 24.645 1.00 101.49 130 THR A CA 1
ATOM 1121 C C . THR A 1 130 ? 16.326 10.616 24.896 1.00 99.96 130 THR A C 1
ATOM 1122 O O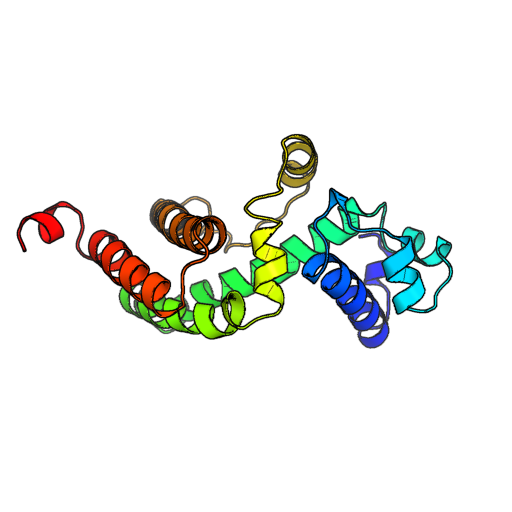 . THR A 1 130 ? 16.143 10.184 26.037 1.00 99.36 130 THR A O 1
ATOM 1126 N N . VAL A 1 131 ? 16.350 9.836 23.816 1.00 101.33 131 VAL A N 1
ATOM 1127 C CA . VAL A 1 131 ? 16.213 8.375 23.876 1.00 103.84 131 VAL A CA 1
ATOM 1128 C C . VAL A 1 131 ? 17.404 7.707 23.149 1.00 107.42 131 VAL A C 1
ATOM 1129 O O . VAL A 1 131 ? 18.041 8.354 22.311 1.00 109.68 131 VAL A O 1
ATOM 1133 N N . PRO A 1 132 ? 17.721 6.426 23.473 1.00 106.85 132 PRO A N 1
ATOM 1134 C CA . PRO A 1 132 ? 18.900 5.785 22.861 1.00 109.75 132 PRO A CA 1
ATOM 1135 C C . PRO A 1 132 ? 18.879 5.816 21.331 1.00 112.79 132 PRO A C 1
ATOM 1136 O O . PRO A 1 132 ? 17.803 5.761 20.738 1.00 109.53 132 PRO A O 1
ATOM 1140 N N . ALA A 1 133 ? 20.057 5.911 20.718 1.00 119.34 133 ALA A N 1
ATOM 1141 C CA . ALA A 1 133 ? 20.180 6.154 19.278 1.00 124.91 133 ALA A CA 1
ATOM 1142 C C . ALA A 1 133 ? 19.409 5.147 18.429 1.00 128.05 133 ALA A C 1
ATOM 1143 O O . ALA A 1 133 ? 18.848 5.494 17.389 1.00 129.64 133 ALA A O 1
ATOM 1145 N N . SER A 1 134 ? 19.376 3.900 18.884 1.00 128.68 134 SER A N 1
ATOM 1146 C CA . SER A 1 134 ? 18.659 2.854 18.169 1.00 129.74 134 SER A CA 1
ATOM 1147 C C . SER A 1 134 ? 17.171 2.938 18.468 1.00 126.05 134 SER A C 1
ATOM 1148 O O . SER A 1 134 ? 16.343 2.464 17.690 1.00 125.61 134 SER A O 1
ATOM 1151 N N . GLU A 1 135 ? 16.840 3.560 19.596 1.00 123.66 135 GLU A N 1
ATOM 1152 C CA . GLU A 1 135 ? 15.486 3.497 20.138 1.00 119.90 135 GLU A CA 1
ATOM 1153 C C . GLU A 1 135 ? 14.547 4.610 19.669 1.00 118.98 135 GLU A C 1
ATOM 1154 O O . GLU A 1 135 ? 13.504 4.834 20.276 1.00 117.56 135 GLU A O 1
ATOM 1160 N N . ASN A 1 136 ? 14.909 5.308 18.597 1.00 119.64 136 ASN A N 1
ATOM 1161 C CA . ASN A 1 136 ? 14.000 6.285 18.000 1.00 118.06 136 ASN A CA 1
ATOM 1162 C C . ASN A 1 136 ? 13.339 5.699 16.755 1.00 117.78 136 ASN A C 1
ATOM 1163 O O . ASN A 1 136 ? 12.178 5.986 16.446 1.00 115.89 136 ASN A O 1
ATOM 1168 N N . ASP A 1 137 ? 14.092 4.852 16.060 1.00 117.33 137 ASP A N 1
ATOM 1169 C CA . ASP A 1 137 ? 13.703 4.372 14.745 1.00 116.49 137 ASP A CA 1
ATOM 1170 C C . ASP A 1 137 ? 12.892 3.081 14.805 1.00 111.34 137 ASP A C 1
ATOM 1171 O O . ASP A 1 137 ? 12.543 2.524 13.761 1.00 116.79 137 ASP A O 1
ATOM 1176 N N . ASN A 1 138 ? 12.591 2.600 16.012 1.00 101.86 138 ASN A N 1
ATOM 1177 C CA . ASN A 1 138 ? 11.935 1.295 16.140 1.00 101.79 138 ASN A CA 1
ATOM 1178 C C . ASN A 1 138 ? 10.487 1.327 16.633 1.00 95.31 138 ASN A C 1
ATOM 1179 O O . ASN A 1 138 ? 10.118 2.180 17.446 1.00 84.06 138 ASN A O 1
ATOM 1184 N N . PRO A 1 139 ? 9.663 0.396 16.113 1.00 57.84 139 PRO A N 1
ATOM 1185 C CA . PRO A 1 139 ? 8.230 0.302 16.400 1.00 53.18 139 PRO A CA 1
ATOM 1186 C C . PRO A 1 139 ? 7.931 0.072 17.874 1.00 48.04 139 PRO A C 1
ATOM 1187 O O . PRO A 1 139 ? 6.908 0.583 18.343 1.00 46.01 139 PRO A O 1
ATOM 1191 N N . ILE A 1 140 ? 8.765 -0.689 18.584 1.00 44.55 140 ILE A N 1
ATOM 1192 C CA . ILE A 1 140 ? 8.536 -0.890 20.031 1.00 43.46 140 ILE A CA 1
ATOM 1193 C C . ILE A 1 140 ? 8.535 0.452 20.789 1.00 47.65 140 ILE A C 1
ATOM 1194 O O . ILE A 1 140 ? 7.626 0.753 21.567 1.00 46.33 140 ILE A O 1
ATOM 1199 N N . SER A 1 141 ? 9.551 1.266 20.533 1.00 46.32 141 SER A N 1
ATOM 1200 C CA . SER A 1 141 ? 9.650 2.545 21.208 1.00 45.43 141 SER A CA 1
ATOM 1201 C C . SER A 1 141 ? 8.514 3.482 20.841 1.00 42.02 141 SER A C 1
ATOM 1202 O O . SER A 1 141 ? 8.061 4.265 21.679 1.00 39.94 141 SER A O 1
ATOM 1205 N N . GLN A 1 142 ? 8.069 3.422 19.595 1.00 44.28 142 GLN A N 1
ATOM 1206 C CA . GLN A 1 142 ? 6.979 4.260 19.156 1.00 42.53 142 GLN A CA 1
ATOM 1207 C C . GLN A 1 142 ? 5.681 3.845 19.814 1.00 37.72 142 GLN A C 1
ATOM 1208 O O . GLN A 1 142 ? 4.905 4.685 20.230 1.00 32.89 142 GLN A O 1
ATOM 1214 N N . VAL A 1 143 ? 5.444 2.536 19.936 1.00 36.13 143 VAL A N 1
ATOM 1215 C CA . VAL A 1 143 ? 4.224 2.089 20.595 1.00 36.07 143 VAL A CA 1
ATOM 1216 C C . VAL A 1 143 ? 4.230 2.428 22.107 1.00 36.36 143 VAL A C 1
ATOM 1217 O O . VAL A 1 143 ? 3.232 2.949 22.653 1.00 33.27 143 VAL A O 1
ATOM 1221 N N . LEU A 1 144 ? 5.339 2.141 22.784 1.00 32.79 144 LEU A N 1
ATOM 1222 C CA . LEU A 1 144 ? 5.420 2.416 24.208 1.00 33.25 144 LEU A CA 1
ATOM 1223 C C . LEU A 1 144 ? 5.369 3.955 24.480 1.00 37.64 144 LEU A C 1
ATOM 1224 O O . LEU A 1 144 ? 4.735 4.420 25.420 1.00 32.98 144 LEU A O 1
ATOM 1229 N N . LYS A 1 145 ? 6.099 4.713 23.687 1.00 37.66 145 LYS A N 1
ATOM 1230 C CA . LYS A 1 145 ? 5.991 6.181 23.734 1.00 32.40 145 LYS A CA 1
ATOM 1231 C C . LYS A 1 145 ? 4.541 6.623 23.691 1.00 35.02 145 LYS A C 1
ATOM 1232 O O . LYS A 1 145 ? 4.061 7.312 24.606 1.00 33.00 145 LYS A O 1
ATOM 1238 N N . SER A 1 146 ? 3.833 6.185 22.650 1.00 30.68 146 SER A N 1
ATOM 1239 C CA . SER A 1 146 ? 2.436 6.577 22.428 1.00 33.81 146 SER A CA 1
ATOM 1240 C C . SER A 1 146 ? 1.576 6.287 23.624 1.00 37.40 146 SER A C 1
ATOM 1241 O O . SER A 1 146 ? 0.843 7.124 24.100 1.00 33.79 146 SER A O 1
ATOM 1244 N N . VAL A 1 147 ? 1.643 5.057 24.101 1.00 32.21 147 VAL A N 1
ATOM 1245 C CA . VAL A 1 147 ? 0.778 4.623 25.187 1.00 29.97 147 VAL A CA 1
ATOM 1246 C C . VAL A 1 147 ? 1.157 5.225 26.535 1.00 31.67 147 VAL A C 1
ATOM 1247 O O . VAL A 1 147 ? 0.281 5.666 27.300 1.00 34.01 147 VAL A O 1
ATOM 1251 N N . VAL A 1 148 ? 2.453 5.265 26.835 1.00 32.69 148 VAL A N 1
ATOM 1252 C CA . VAL A 1 148 ? 2.874 5.837 28.105 1.00 35.75 148 VAL A CA 1
ATOM 1253 C C . VAL A 1 148 ? 2.691 7.371 28.126 1.00 38.27 148 VAL A C 1
ATOM 1254 O O . VAL A 1 148 ? 2.211 7.925 29.117 1.00 36.73 148 VAL A O 1
ATOM 1258 N N . HIS A 1 149 ? 3.057 8.051 27.041 1.00 36.45 149 HIS A N 1
ATOM 1259 C CA . HIS A 1 149 ? 2.802 9.497 26.959 1.00 36.25 149 HIS A CA 1
ATOM 1260 C C . HIS A 1 149 ? 1.330 9.787 27.136 1.00 31.33 149 HIS A C 1
ATOM 1261 O O . HIS A 1 149 ? 0.938 10.732 27.821 1.00 35.92 149 HIS A O 1
ATOM 1268 N N . ASN A 1 150 ? 0.500 8.993 26.482 1.00 30.15 150 ASN A N 1
ATOM 1269 C CA . ASN A 1 150 ? -0.925 9.179 26.650 1.00 34.40 150 ASN A CA 1
ATOM 1270 C C . ASN A 1 150 ? -1.447 8.970 28.083 1.00 37.70 150 ASN A C 1
ATOM 1271 O O . ASN A 1 150 ? -2.383 9.641 28.495 1.00 36.20 150 ASN A O 1
ATOM 1276 N N . LEU A 1 151 ? -0.888 8.009 28.816 1.00 32.66 151 LEU A N 1
ATOM 1277 C CA . LEU A 1 151 ? -1.285 7.802 30.208 1.00 35.26 151 LEU A CA 1
ATOM 1278 C C . LEU A 1 151 ? -0.884 9.050 31.021 1.00 37.10 151 LEU A C 1
ATOM 1279 O O . LEU A 1 151 ? -1.637 9.543 31.857 1.00 39.55 151 LEU A O 1
ATOM 1284 N N . VAL A 1 152 ? 0.314 9.542 30.752 1.00 34.32 152 VAL A N 1
ATOM 1285 C CA . VAL A 1 152 ? 0.829 10.748 31.413 1.00 38.68 152 VAL A CA 1
ATOM 1286 C C . VAL A 1 152 ? -0.026 11.988 31.069 1.00 38.01 152 VAL A C 1
ATOM 1287 O O . VAL A 1 152 ? -0.387 12.786 31.954 1.00 40.38 152 VAL A O 1
ATOM 1291 N N . TYR A 1 153 ? -0.369 12.143 29.797 1.00 34.58 153 TYR A N 1
ATOM 1292 C CA . TYR A 1 153 ? -1.250 13.230 29.384 1.00 37.12 153 TYR A CA 1
ATOM 1293 C C . TYR A 1 153 ? -2.565 13.207 30.156 1.00 39.19 153 TYR A C 1
ATOM 1294 O O . TYR A 1 153 ? -3.012 14.234 30.682 1.00 41.51 153 TYR A O 1
ATOM 1303 N N . ARG A 1 154 ? -3.180 12.027 30.233 1.00 35.63 154 ARG A N 1
ATOM 1304 C CA . ARG A 1 154 ? -4.456 11.904 30.928 1.00 33.92 154 ARG A CA 1
ATOM 1305 C C . ARG A 1 154 ? -4.322 12.143 32.431 1.00 40.23 154 ARG A C 1
ATOM 1306 O O . ARG A 1 154 ? -5.231 12.709 33.052 1.00 42.69 154 ARG A O 1
ATOM 1314 N N . LEU A 1 155 ? -3.204 11.696 33.006 1.00 38.00 155 LEU A N 1
ATOM 1315 C CA . LEU A 1 155 ? -2.907 11.923 34.417 1.00 45.66 155 LEU A CA 1
ATOM 1316 C C . LEU A 1 155 ? -3.025 13.422 34.729 1.00 45.84 155 LEU A C 1
ATOM 1317 O O . LEU A 1 155 ? -3.673 13.826 35.698 1.00 43.69 155 LEU A O 1
ATOM 1322 N N . PHE A 1 156 ? -2.410 14.232 33.871 1.00 43.90 156 PHE A N 1
ATOM 1323 C CA . PHE A 1 156 ? -2.383 15.692 34.027 1.00 41.05 156 PHE A CA 1
ATOM 1324 C C . PHE A 1 156 ? -3.753 16.269 33.711 1.00 40.98 156 PHE A C 1
ATOM 1325 O O . PHE A 1 156 ? -4.338 17.035 34.486 1.00 45.03 156 PHE A O 1
ATOM 1333 N N . SER A 1 157 ? -4.258 15.873 32.556 1.00 45.22 157 SER A N 1
ATOM 1334 C CA . SER A 1 157 ? -5.497 16.375 31.995 1.00 55.00 157 SER A CA 1
ATOM 1335 C C . SER A 1 157 ? -6.707 16.149 32.899 1.00 56.76 157 SER A C 1
ATOM 1336 O O . SER A 1 157 ? -7.556 17.024 33.044 1.00 62.61 157 SER A O 1
ATOM 1339 N N . GLU A 1 158 ? -6.766 14.973 33.508 1.00 49.15 158 GLU A N 1
ATOM 1340 C CA . GLU A 1 158 ? -7.926 14.534 34.268 1.00 50.77 158 GLU A CA 1
ATOM 1341 C C . GLU A 1 158 ? -7.627 14.525 35.744 1.00 56.68 158 GLU A C 1
ATOM 1342 O O . GLU A 1 158 ? -8.435 14.050 36.550 1.00 62.79 158 GLU A O 1
ATOM 1348 N N . ASN A 1 159 ? -6.461 15.068 36.083 1.00 50.34 159 ASN A N 1
ATOM 1349 C CA . ASN A 1 159 ? -5.994 15.123 37.459 1.00 48.42 159 ASN A CA 1
ATOM 1350 C C . ASN A 1 159 ? -6.195 13.824 38.196 1.00 46.26 159 ASN A C 1
ATOM 1351 O O . ASN A 1 159 ? -6.712 13.815 39.313 1.00 49.66 159 ASN A O 1
ATOM 1356 N N . TRP A 1 160 ? -5.818 12.722 37.554 1.00 47.86 160 TRP A N 1
ATOM 1357 C CA . TRP A 1 160 ? -5.886 11.407 38.186 1.00 53.58 160 TRP A CA 1
ATOM 1358 C C . TRP A 1 160 ? -5.220 11.335 39.552 1.00 54.24 160 TRP A C 1
ATOM 1359 O O . TRP A 1 160 ? -4.155 11.908 39.769 1.00 54.37 160 TRP A O 1
ATOM 1370 N N . THR A 1 161 ? -5.851 10.618 40.475 1.00 54.99 161 THR A N 1
ATOM 1371 C CA . THR A 1 161 ? -5.146 10.116 41.645 1.00 62.70 161 THR A CA 1
ATOM 1372 C C . THR A 1 161 ? -4.079 9.090 41.243 1.00 58.74 161 THR A C 1
ATOM 1373 O O . THR A 1 161 ? -4.096 8.554 40.109 1.00 50.87 161 THR A O 1
ATOM 1377 N N . GLU A 1 162 ? -3.173 8.794 42.179 1.00 64.15 162 GLU A N 1
ATOM 1378 C CA . GLU A 1 162 ? -2.155 7.754 41.968 1.00 64.98 162 GLU A CA 1
ATOM 1379 C C . GLU A 1 162 ? -2.769 6.380 41.687 1.00 64.75 162 GLU A C 1
ATOM 1380 O O . GLU A 1 162 ? -2.241 5.594 40.899 1.00 57.04 162 GLU A O 1
ATOM 1386 N N . LYS A 1 163 ? -3.871 6.068 42.350 1.00 65.41 163 LYS A N 1
ATOM 1387 C CA . LYS A 1 163 ? -4.457 4.741 42.166 1.00 64.83 163 LYS A CA 1
ATOM 1388 C C . LYS A 1 163 ? -5.085 4.613 40.787 1.00 56.27 163 LYS A C 1
ATOM 1389 O O . LYS A 1 163 ? -4.995 3.562 40.163 1.00 58.05 163 LYS A O 1
ATOM 1395 N N . THR A 1 164 ? -5.728 5.679 40.329 1.00 55.35 164 THR A N 1
ATOM 1396 C CA . THR A 1 164 ? -6.280 5.718 38.974 1.00 55.37 164 THR A CA 1
ATOM 1397 C C . THR A 1 164 ? -5.194 5.652 37.899 1.00 52.56 164 THR A C 1
ATOM 1398 O O . THR A 1 164 ? -5.398 5.070 36.811 1.00 45.19 164 THR A O 1
ATOM 1402 N N . PHE A 1 165 ? -4.036 6.248 38.179 1.00 48.72 165 PHE A N 1
ATOM 1403 C CA . PHE A 1 165 ? -2.928 6.138 37.232 1.00 44.73 165 PHE A CA 1
ATOM 1404 C C . PHE A 1 165 ? -2.450 4.704 37.122 1.00 47.20 165 PHE A C 1
ATOM 1405 O O . PHE A 1 165 ? -2.222 4.208 36.026 1.00 50.49 165 PHE A O 1
ATOM 1413 N N . ILE A 1 166 ? -2.288 4.044 38.273 1.00 52.10 166 ILE A N 1
ATOM 1414 C CA . ILE A 1 166 ? -1.822 2.661 38.303 1.00 55.34 166 ILE A CA 1
ATOM 1415 C C . ILE A 1 166 ? -2.817 1.729 37.628 1.00 53.88 166 ILE A C 1
ATOM 1416 O O . ILE A 1 166 ? -2.422 0.778 36.934 1.00 57.63 166 ILE A O 1
ATOM 1421 N N . GLU A 1 167 ? -4.105 1.978 37.848 1.00 52.46 167 GLU A N 1
ATOM 1422 C CA . GLU A 1 167 ? -5.140 1.112 37.295 1.00 57.72 167 GLU A CA 1
ATOM 1423 C C . GLU A 1 167 ? -5.076 1.105 35.761 1.00 51.49 167 GLU A C 1
ATOM 1424 O O . GLU A 1 167 ? -5.072 0.050 35.121 1.00 49.99 167 GLU A O 1
ATOM 1430 N N . ASN A 1 168 ? -5.033 2.293 35.176 1.00 47.17 168 ASN A N 1
ATOM 1431 C CA . ASN A 1 168 ? -5.044 2.409 33.723 1.00 46.93 168 ASN A CA 1
ATOM 1432 C C . ASN A 1 168 ? -3.743 1.986 33.066 1.00 46.42 168 ASN A C 1
ATOM 1433 O O . ASN A 1 168 ? -3.761 1.376 32.004 1.00 38.24 168 ASN A O 1
ATOM 1438 N N . TYR A 1 169 ? -2.617 2.346 33.673 1.00 45.73 169 TYR A N 1
ATOM 1439 C CA . TYR A 1 169 ? -1.314 1.888 33.210 1.00 45.86 169 TYR A CA 1
ATOM 1440 C C . TYR A 1 169 ? -1.301 0.341 33.095 1.00 51.35 169 TYR A C 1
ATOM 1441 O O . TYR A 1 169 ? -0.920 -0.240 32.071 1.00 44.64 169 TYR A O 1
ATOM 1450 N N . ASP A 1 170 ? -1.717 -0.327 34.163 1.00 47.63 170 ASP A N 1
ATOM 1451 C CA . ASP A 1 170 ? -1.716 -1.781 34.167 1.00 50.30 170 ASP A CA 1
ATOM 1452 C C . ASP A 1 170 ? -2.578 -2.365 33.041 1.00 52.35 170 ASP A C 1
ATOM 145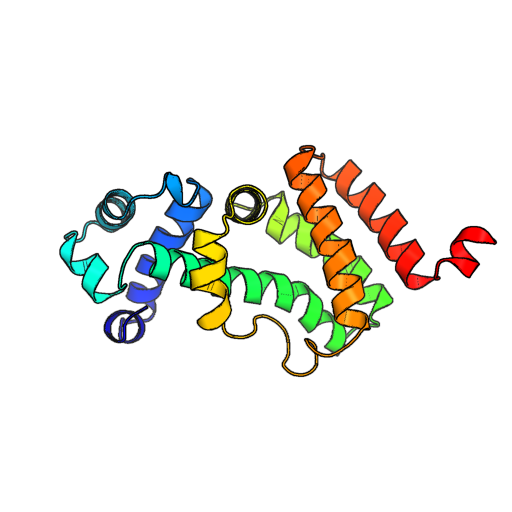3 O O . ASP A 1 170 ? -2.142 -3.245 32.310 1.00 53.99 170 ASP A O 1
ATOM 1458 N N . LYS A 1 171 ? -3.807 -1.876 32.932 1.00 53.08 171 LYS A N 1
ATOM 1459 C CA . LYS A 1 171 ? -4.727 -2.349 31.918 1.00 57.14 171 LYS A CA 1
ATOM 1460 C C . LYS A 1 171 ? -4.111 -2.157 30.540 1.00 47.72 171 LYS A C 1
ATOM 1461 O O . LYS A 1 171 ? -4.124 -3.059 29.712 1.00 44.28 171 LYS A O 1
ATOM 1467 N N . GLU A 1 172 ? -3.568 -0.964 30.299 1.00 48.11 172 GLU A N 1
ATOM 1468 C CA . GLU A 1 172 ? -3.097 -0.622 28.954 1.00 45.66 172 GLU A CA 1
ATOM 1469 C C . GLU A 1 172 ? -1.728 -1.227 28.613 1.00 42.89 172 GLU A C 1
ATOM 1470 O O . GLU A 1 172 ? -1.511 -1.648 27.496 1.00 40.14 172 GLU A O 1
ATOM 1476 N N . ILE A 1 173 ? -0.810 -1.289 29.575 1.00 45.01 173 ILE A N 1
ATOM 1477 C CA . ILE A 1 173 ? 0.456 -1.950 29.299 1.00 43.96 173 ILE A CA 1
ATOM 1478 C C . ILE A 1 173 ? 0.244 -3.482 29.155 1.00 49.52 173 ILE A C 1
ATOM 1479 O O . ILE A 1 173 ? 0.911 -4.130 28.346 1.00 45.53 173 ILE A O 1
ATOM 1484 N N . LYS A 1 174 ? -0.701 -4.050 29.899 1.00 47.92 174 LYS A N 1
ATOM 1485 C CA . LYS A 1 174 ? -1.017 -5.476 29.679 1.00 51.60 174 LYS A CA 1
ATOM 1486 C C . LYS A 1 174 ? -1.537 -5.680 28.251 1.00 57.22 174 LYS A C 1
ATOM 1487 O O . LYS A 1 174 ? -1.099 -6.596 27.539 1.00 51.69 174 LYS A O 1
ATOM 1493 N N . LEU A 1 175 ? -2.454 -4.816 27.813 1.00 48.94 175 LEU A N 1
ATOM 1494 C CA . LEU A 1 175 ? -2.989 -4.972 26.462 1.00 49.35 175 LEU A CA 1
ATOM 1495 C C . LEU A 1 175 ? -1.845 -4.887 25.456 1.00 46.28 175 LEU A C 1
ATOM 1496 O O . LEU A 1 175 ? -1.824 -5.598 24.454 1.00 52.56 175 LEU A O 1
ATOM 1501 N N . VAL A 1 176 ? -0.897 -3.993 25.708 1.00 48.92 176 VAL A N 1
ATOM 1502 C CA . VAL A 1 176 ? 0.228 -3.873 24.797 1.00 43.16 176 VAL A CA 1
ATOM 1503 C C . VAL A 1 176 ? 1.078 -5.153 24.837 1.00 49.25 176 VAL A C 1
ATOM 1504 O O . VAL A 1 176 ? 1.543 -5.595 23.787 1.00 51.40 176 VAL A O 1
ATOM 1508 N N . THR A 1 177 ? 1.233 -5.757 26.027 1.00 44.64 177 THR A N 1
ATOM 1509 C CA . THR A 1 177 ? 2.170 -6.854 26.234 1.00 44.67 177 THR A CA 1
ATOM 1510 C C . THR A 1 177 ? 1.653 -8.177 25.631 1.00 55.18 177 THR A C 1
ATOM 1511 O O . THR A 1 177 ? 2.411 -8.933 25.016 1.00 57.52 177 THR A O 1
ATOM 1515 N N . GLU A 1 178 ? 0.365 -8.445 25.851 1.00 58.06 178 GLU A N 1
ATOM 1516 C CA . GLU A 1 178 ? -0.333 -9.640 25.379 1.00 54.86 178 GLU A CA 1
ATOM 1517 C C . GLU A 1 178 ? -0.697 -9.508 23.918 1.00 57.65 178 GLU A C 1
ATOM 1518 O O . GLU A 1 178 ? -0.727 -10.504 23.150 1.00 55.94 178 GLU A O 1
ATOM 1524 N N . GLY A 1 179 ? -0.990 -8.261 23.550 1.00 63.18 179 GLY A N 1
ATOM 1525 C CA . GLY A 1 179 ? -1.578 -7.934 22.278 1.00 67.10 179 GLY A CA 1
ATOM 1526 C C . GLY A 1 179 ? -3.079 -7.836 22.324 1.00 67.33 179 GLY A C 1
ATOM 1527 O O . GLY A 1 179 ? -3.732 -8.277 23.273 1.00 60.32 179 GLY A O 1
ATOM 1528 N N . LEU A 1 180 ? -3.619 -7.269 21.257 1.00 67.45 180 LEU A N 1
ATOM 1529 C CA . LEU A 1 180 ? -5.041 -7.023 21.148 1.00 69.48 180 LEU A CA 1
ATOM 1530 C C . LEU A 1 180 ? -5.791 -8.330 20.982 1.00 64.20 180 LEU A C 1
ATOM 1531 O O . LEU A 1 180 ? -6.874 -8.503 21.535 1.00 62.02 180 LEU A O 1
ATOM 1536 N N . LEU A 1 181 ? -5.210 -9.248 20.226 1.00 64.24 181 LEU A N 1
ATOM 1537 C CA . LEU A 1 181 ? -5.811 -10.559 20.053 1.00 68.23 181 LEU A CA 1
ATOM 1538 C C . LEU A 1 181 ? -6.006 -11.277 21.395 1.00 65.77 181 LEU A C 1
ATOM 1539 O O . LEU A 1 181 ? -7.112 -11.711 21.704 1.00 61.49 181 LEU A O 1
ATOM 1544 N N . ASN A 1 182 ? -4.951 -11.377 22.199 1.00 66.20 182 ASN A N 1
ATOM 1545 C CA . ASN A 1 182 ? -5.045 -12.137 23.454 1.00 65.75 182 ASN A CA 1
ATOM 1546 C C . ASN A 1 182 ? -5.922 -11.495 24.502 1.00 72.60 182 ASN A C 1
ATOM 1547 O O . ASN A 1 182 ? -6.659 -12.175 25.214 1.00 69.69 182 ASN A O 1
ATOM 1552 N N . TYR A 1 183 ? -5.809 -10.175 24.607 1.00 73.30 183 TYR A N 1
ATOM 1553 C CA . TYR A 1 183 ? -6.616 -9.421 25.537 1.00 74.86 183 TYR A CA 1
ATOM 1554 C C . TYR A 1 183 ? -8.105 -9.683 25.243 1.00 74.34 183 TYR A C 1
ATOM 1555 O O . TYR A 1 183 ? -8.910 -9.841 26.166 1.00 77.72 183 TYR A O 1
ATOM 1564 N N . ILE A 1 184 ? -8.445 -9.756 23.951 1.00 67.24 184 ILE A N 1
ATOM 1565 C CA . ILE A 1 184 ? -9.808 -10.060 23.484 1.00 71.70 184 ILE A CA 1
ATOM 1566 C C . ILE A 1 184 ? -10.247 -11.502 23.851 1.00 109.63 184 ILE A C 1
ATOM 1567 O O . ILE A 1 184 ? -11.391 -11.723 24.275 1.00 104.25 184 ILE A O 1
ATOM 1572 N N . THR A 1 185 ? -9.336 -12.470 23.710 1.00 111.09 185 THR A N 1
ATOM 1573 C CA . THR A 1 185 ? -9.663 -13.866 24.003 1.00 109.66 185 THR A CA 1
ATOM 1574 C C . THR A 1 185 ? -9.913 -14.056 25.512 1.00 108.61 185 THR A C 1
ATOM 1575 O O . THR A 1 185 ? -10.810 -14.808 25.913 1.00 109.61 185 THR A O 1
ATOM 1579 N N . ASP A 1 186 ? -9.149 -13.348 26.342 1.00 106.08 186 ASP A N 1
ATOM 1580 C CA . ASP A 1 186 ? -9.206 -13.543 27.793 1.00 101.79 186 ASP A CA 1
ATOM 1581 C C . ASP A 1 186 ? -10.213 -12.630 28.499 1.00 99.45 186 ASP A C 1
ATOM 1582 O O . ASP A 1 186 ? -10.913 -11.836 27.864 1.00 98.75 186 ASP A O 1
#

B-factor: mean 55.24, std 19.42, range [27.55, 130.37]

Radius of gyration: 18.5 Å; Cα contacts (8 Å, |Δi|>4): 135; chains: 1; bounding box: 42×55×29 Å

Foldseek 3Di:
DDPQLVVDDPVVNVLLLVLLLVQLLPDQLVGGDLVSSCVSVVHDSVVVCVNAVHNLRSLLVNCLVLLLVLQCQQVVVVVPDDNLVSLVVSLVVCVVDAVVHSCVSSVLSVLPVDDPVSCVVNVVVDDDSHDPVLPPDPVNVVCCVQVSVLSSCCSVVVDDSVVSVVSSVLVVVCVVCDVVVNVVD

Organism: Lactococcus lactis subsp. lactis (strain IL1403) (NCBI:txid272623)

Secondary structure (DSSP, 8-state):
--HHHHTS-HHHHHHHHHHHHHHHHHS-TTT--HHHHHHHHT--HHHHHHH-SSHHHHHHHHHHHHHHHHHHHHHGGGGTS-HHHHHHHHHHHHIIIIISSTHHHHHHHHHHS--HHHHHHHHHHPPPSS-GGGSSSHHHHHHHHHHHHHHHHHHHTT--HHHHHHHHHHHHHHHHH-HHHHHH-